Protein AF-0000000080867402 (afdb_homodimer)

Radius of gyration: 20.61 Å; Cα contacts (8 Å, |Δi|>4): 298; chains: 2; bounding box: 77×55×41 Å

Nearest PDB structures (foldseek):
  1tu9-assembly1_A  TM=9.426E-01  e=3.835E-08  Pseudomonas aeruginosa PAO1
  3pel-assembly1_A-2  TM=7.104E-01  e=3.705E-02  Canis lupus familiaris
  3mkb-assembly1_C  TM=7.121E-01  e=6.127E-02  Isurus oxyrinchus
  1yff-assembly1_A  TM=6.740E-01  e=8.713E-02  Homo sapiens
  1s5x-assembly1_B  TM=7.411E-01  e=4.818E-01  Trematomus bernacchii

InterPro domains:
  IPR009050 Globin-like superfamily [SSF46458] (17-132)
  IPR012292 Globin/Protoglobin [G3DSA:1.10.490.10] (1-137)
  IPR044399 Myoglobin-like, M family globin domain [cd01040] (22-131)

Structure (mmCIF, N/CA/C/O backbone):
data_AF-0000000080867402-model_v1
#
loop_
_entity.id
_entity.type
_entity.pdbx_description
1 polymer Globin
#
loop_
_atom_site.group_PDB
_atom_site.id
_atom_site.type_symbol
_atom_site.label_atom_id
_atom_site.label_alt_id
_atom_site.label_comp_id
_atom_site.label_asym_id
_atom_site.label_entity_id
_atom_site.label_seq_id
_atom_site.pdbx_PDB_ins_code
_atom_site.Cartn_x
_atom_site.Cartn_y
_atom_site.Cartn_z
_atom_site.occupancy
_atom_site.B_iso_or_equiv
_atom_site.auth_seq_id
_atom_site.auth_comp_id
_atom_site.auth_asym_id
_atom_site.auth_atom_id
_atom_site.pdbx_PDB_model_num
ATOM 1 N N . MET A 1 1 ? -17.438 4.555 -6.633 1 72.62 1 MET A N 1
ATOM 2 C CA . MET A 1 1 ? -16.844 5.535 -5.73 1 72.62 1 MET A CA 1
ATOM 3 C C . MET A 1 1 ? -15.648 6.219 -6.387 1 72.62 1 MET A C 1
ATOM 5 O O . MET A 1 1 ? -14.805 5.555 -6.996 1 72.62 1 MET A O 1
ATOM 9 N N . ASP A 1 2 ? -15.625 7.582 -6.461 1 90.12 2 ASP A N 1
ATOM 10 C CA . ASP A 1 2 ? -14.539 8.359 -7.051 1 90.12 2 ASP A CA 1
ATOM 11 C C . ASP A 1 2 ? -13.492 8.727 -6.004 1 90.12 2 ASP A C 1
ATOM 13 O O . ASP A 1 2 ? -13.625 9.734 -5.309 1 90.12 2 ASP A O 1
ATOM 17 N N . ILE A 1 3 ? -12.445 7.938 -5.914 1 92.62 3 ILE A N 1
ATOM 18 C CA . ILE A 1 3 ? -11.43 8.031 -4.875 1 92.62 3 ILE A CA 1
ATOM 19 C C . ILE A 1 3 ? -10.695 9.367 -4.98 1 92.62 3 ILE A C 1
ATOM 21 O O . ILE A 1 3 ? -10.461 10.031 -3.971 1 92.62 3 ILE A O 1
ATOM 25 N N . GLU A 1 4 ? -10.367 9.766 -6.148 1 92.94 4 GLU A N 1
ATOM 26 C CA . GLU A 1 4 ? -9.633 11.016 -6.344 1 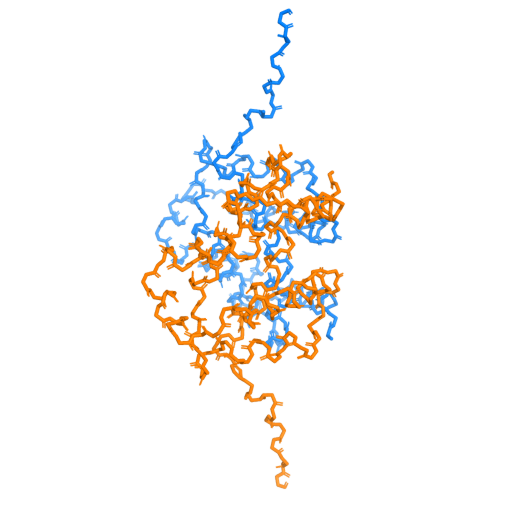92.94 4 GLU A CA 1
ATOM 27 C C . GLU A 1 4 ? -10.469 12.219 -5.906 1 92.94 4 GLU A C 1
ATOM 29 O O . GLU A 1 4 ? -9.953 13.133 -5.262 1 92.94 4 GLU A O 1
ATOM 34 N N . ARG A 1 5 ? -11.672 12.203 -6.238 1 95.31 5 ARG A N 1
ATOM 35 C CA . ARG A 1 5 ? -12.57 13.289 -5.852 1 95.31 5 ARG A CA 1
ATOM 36 C C . ARG A 1 5 ? -12.734 13.344 -4.336 1 95.31 5 ARG A C 1
ATOM 38 O O . ARG A 1 5 ? -12.68 14.422 -3.738 1 95.31 5 ARG A O 1
ATOM 45 N N . LEU A 1 6 ? -12.969 12.164 -3.713 1 97.12 6 LEU A N 1
ATOM 46 C CA . LEU A 1 6 ? -13.141 12.086 -2.268 1 97.12 6 LEU A CA 1
ATOM 47 C C . LEU A 1 6 ? -11.914 12.633 -1.545 1 97.12 6 LEU A C 1
ATOM 49 O O . LEU A 1 6 ? -12.039 13.414 -0.596 1 97.12 6 LEU A O 1
ATOM 53 N N . PHE A 1 7 ? -10.773 12.273 -2.004 1 97.5 7 PHE A N 1
ATOM 54 C CA . PHE A 1 7 ? -9.531 12.742 -1.396 1 97.5 7 PHE A CA 1
ATOM 55 C C . PHE A 1 7 ? -9.398 14.25 -1.541 1 97.5 7 PHE A C 1
ATOM 57 O O . PHE A 1 7 ? -9.148 14.953 -0.56 1 97.5 7 PHE A O 1
ATOM 64 N N . ASP A 1 8 ? -9.578 14.719 -2.795 1 96.81 8 ASP A N 1
ATOM 65 C CA . ASP A 1 8 ? -9.391 16.141 -3.088 1 96.81 8 ASP A CA 1
ATOM 66 C C . ASP A 1 8 ? -10.32 17 -2.234 1 96.81 8 ASP A C 1
ATOM 68 O O . ASP A 1 8 ? -9.898 18 -1.671 1 96.81 8 ASP A O 1
ATOM 72 N N . GLU A 1 9 ? -11.516 16.594 -2.131 1 98.12 9 GLU A N 1
ATOM 73 C CA . GLU A 1 9 ? -12.492 17.344 -1.346 1 98.12 9 GLU A CA 1
ATOM 74 C C . GLU A 1 9 ? -12.133 17.328 0.138 1 98.12 9 GLU A C 1
ATOM 76 O O . GLU A 1 9 ? -12.219 18.359 0.812 1 98.12 9 GLU A O 1
ATOM 81 N N . SER A 1 10 ? -11.75 16.203 0.615 1 98.56 10 SER A N 1
ATOM 82 C CA . SER A 1 10 ? -11.336 16.094 2.01 1 98.56 10 SER A CA 1
ATOM 83 C C . SER A 1 10 ? -10.094 16.938 2.287 1 98.56 10 SER A C 1
ATOM 85 O O . SER A 1 10 ? -10.008 17.609 3.316 1 98.56 10 SER A O 1
ATOM 87 N N . TYR A 1 11 ? -9.172 16.828 1.387 1 98.12 11 TYR A N 1
ATOM 88 C CA . TYR A 1 11 ? -7.926 17.578 1.531 1 98.12 11 TYR A CA 1
ATOM 89 C C . TYR A 1 11 ? -8.188 19.062 1.648 1 98.12 11 TYR A C 1
ATOM 91 O O . TYR A 1 11 ? -7.594 19.75 2.494 1 98.12 11 TYR A O 1
ATOM 99 N N . VAL A 1 12 ? -9.047 19.578 0.843 1 97.62 12 VAL A N 1
ATOM 100 C CA . VAL A 1 12 ? -9.414 20.984 0.9 1 97.62 12 VAL A CA 1
ATOM 101 C C . VAL A 1 12 ? -10.055 21.297 2.25 1 97.62 12 VAL A C 1
ATOM 103 O O . VAL A 1 12 ? -9.719 22.312 2.885 1 97.62 12 VAL A O 1
ATOM 106 N N . ARG A 1 13 ? -10.914 20.438 2.721 1 98.44 13 ARG A N 1
ATOM 107 C CA . ARG A 1 13 ? -11.609 20.656 3.984 1 98.44 13 ARG A CA 1
ATOM 108 C C . ARG A 1 13 ? -10.625 20.703 5.148 1 98.44 13 ARG A C 1
ATOM 110 O O . ARG A 1 13 ? -10.719 21.594 6.012 1 98.44 13 ARG A O 1
ATOM 117 N N . VAL A 1 14 ? -9.664 19.766 5.145 1 98.44 14 VAL A N 1
ATOM 118 C CA . VAL A 1 14 ? -8.797 19.688 6.312 1 98.44 14 VAL A CA 1
ATOM 119 C C . VAL A 1 14 ? -7.809 20.859 6.305 1 98.44 14 VAL A C 1
ATOM 121 O O . VAL A 1 14 ? -7.406 21.344 7.367 1 98.44 14 VAL A O 1
ATOM 124 N N . LEU A 1 15 ? -7.434 21.344 5.113 1 97.06 15 LEU A N 1
ATOM 125 C CA . LEU A 1 15 ? -6.496 22.453 5.035 1 97.06 15 LEU A CA 1
ATOM 126 C C . LEU A 1 15 ? -7.156 23.766 5.477 1 97.06 15 LEU A C 1
ATOM 128 O O . LEU A 1 15 ? -6.484 24.672 5.973 1 97.06 15 LEU A O 1
ATOM 132 N N . ASP A 1 16 ? -8.43 23.828 5.367 1 96.94 16 ASP A N 1
ATOM 133 C CA . ASP A 1 16 ? -9.164 25.062 5.664 1 96.94 16 ASP A CA 1
ATOM 134 C C . ASP A 1 16 ? -9.656 25.062 7.109 1 96.94 16 ASP A C 1
ATOM 136 O O . ASP A 1 16 ? -10.352 26 7.527 1 96.94 16 ASP A O 1
ATOM 140 N N . ARG A 1 17 ? -9.312 24.047 7.836 1 96.75 17 ARG A N 1
ATOM 141 C CA . ARG A 1 17 ? -9.836 23.891 9.188 1 96.75 17 ARG A CA 1
ATOM 142 C C . ARG A 1 17 ? -8.727 24.031 10.227 1 96.75 17 ARG A C 1
ATOM 144 O O . ARG A 1 17 ? -7.582 23.641 9.977 1 96.75 17 ARG A O 1
ATOM 151 N N . GLU A 1 18 ? -9.031 24.641 11.328 1 97.25 18 GLU A N 1
ATOM 152 C CA . GLU A 1 18 ? -8.211 24.594 12.531 1 97.25 18 GLU A CA 1
ATOM 153 C C . GLU A 1 18 ? -8.938 23.875 13.664 1 97.25 18 GLU A C 1
ATOM 155 O O . GLU A 1 18 ? -10.148 24.062 13.859 1 97.25 18 GLU A O 1
ATOM 160 N N . VAL A 1 19 ? -8.258 23.031 14.25 1 97.5 19 VAL A N 1
ATOM 161 C CA . VAL A 1 19 ? -8.805 22.312 15.406 1 97.5 19 VAL A CA 1
ATOM 162 C C . VAL A 1 19 ? -7.973 22.625 16.641 1 97.5 19 VAL A C 1
ATOM 164 O O . VAL A 1 19 ? -6.754 22.422 16.641 1 97.5 19 VAL A O 1
ATOM 167 N N . GLU A 1 20 ? -8.648 23.234 17.672 1 96.12 20 GLU A N 1
ATOM 168 C CA . GLU A 1 20 ? -7.988 23.594 18.922 1 96.12 20 GLU A CA 1
ATOM 169 C C . GLU A 1 20 ? -6.781 24.5 18.672 1 96.12 20 GLU A C 1
ATOM 171 O O . GLU A 1 20 ? -5.711 24.281 19.25 1 96.12 20 GLU A O 1
ATOM 176 N N . GLY A 1 21 ? -6.824 25.328 17.656 1 96.69 21 GLY A N 1
ATOM 177 C CA . GLY A 1 21 ? -5.812 26.328 17.359 1 96.69 21 GLY A CA 1
ATOM 178 C C . GLY A 1 21 ? -4.664 25.797 16.531 1 96.69 21 GLY A C 1
ATOM 179 O O . GLY A 1 21 ? -3.641 26.469 16.359 1 96.69 21 GLY A O 1
ATOM 180 N N . ARG A 1 22 ? -4.867 24.562 16.062 1 97 22 ARG A N 1
ATOM 181 C CA . ARG A 1 22 ? -3.814 23.953 15.266 1 97 22 ARG A CA 1
ATOM 182 C C . ARG A 1 22 ? -4.262 23.766 13.82 1 97 22 ARG A C 1
ATOM 184 O O . ARG A 1 22 ? -5.383 23.328 13.562 1 97 22 ARG A O 1
ATOM 191 N N . ALA A 1 23 ? -3.355 24.141 12.914 1 97.56 23 ALA A N 1
ATOM 192 C CA . ALA A 1 23 ? -3.57 23.812 11.516 1 97.56 23 ALA A CA 1
ATOM 193 C C . ALA A 1 23 ? -3.305 22.328 11.266 1 97.56 23 ALA A C 1
ATOM 195 O O . ALA A 1 23 ? -2.713 21.641 12.102 1 97.56 23 ALA A O 1
ATOM 196 N N . PHE A 1 24 ? -3.736 21.828 10.148 1 98.19 24 PHE A N 1
ATOM 197 C CA . PHE A 1 24 ? -3.771 20.406 9.836 1 98.19 24 PHE A CA 1
ATOM 198 C C . PHE A 1 24 ? -2.389 19.781 9.984 1 98.19 24 PHE A C 1
ATOM 200 O O . PHE A 1 24 ? -2.215 18.812 10.719 1 98.19 24 PHE A O 1
ATOM 207 N N . PHE A 1 25 ? -1.327 20.344 9.352 1 97.69 25 PHE A N 1
ATOM 208 C CA . PHE A 1 25 ? -0.011 19.719 9.336 1 97.69 25 PHE A CA 1
ATOM 209 C C . PHE A 1 25 ? 0.66 19.844 10.703 1 97.69 25 PHE A C 1
ATOM 211 O O . PHE A 1 25 ? 1.405 18.953 11.117 1 97.69 25 PHE A O 1
ATOM 218 N N . ALA A 1 26 ? 0.384 20.953 11.398 1 97.19 26 ALA A N 1
ATOM 219 C CA . ALA A 1 26 ? 0.877 21.062 12.766 1 97.19 26 ALA A CA 1
ATOM 220 C C . ALA A 1 26 ? 0.273 19.984 13.656 1 97.19 26 ALA A C 1
ATOM 222 O O . ALA A 1 26 ? 0.984 19.328 14.43 1 97.19 26 ALA A O 1
ATOM 223 N N . ALA A 1 27 ? -1.021 19.797 13.492 1 98.19 27 ALA A N 1
ATOM 224 C CA . ALA A 1 27 ? -1.714 18.781 14.266 1 98.19 27 ALA A CA 1
ATOM 225 C C . ALA A 1 27 ? -1.221 17.375 13.898 1 98.19 27 ALA A C 1
ATOM 227 O O . ALA A 1 27 ? -1.08 16.516 14.773 1 98.19 27 ALA A O 1
ATOM 228 N N . PHE A 1 28 ? -0.984 17.188 12.656 1 98.56 28 PHE A N 1
ATOM 229 C CA . PHE A 1 28 ? -0.416 15.93 12.219 1 98.56 28 PHE A CA 1
ATOM 230 C C . PHE A 1 28 ? 0.903 15.648 12.922 1 98.56 28 PHE A C 1
ATOM 232 O O . PHE A 1 28 ? 1.11 14.555 13.453 1 98.56 28 PHE A O 1
ATOM 239 N N . TYR A 1 29 ? 1.764 16.578 12.93 1 97.44 29 TYR A N 1
ATOM 240 C CA . TYR A 1 29 ? 3.078 16.359 13.523 1 97.44 29 TYR A CA 1
ATOM 241 C C . TYR A 1 29 ? 2.967 16.156 15.031 1 97.44 29 TYR A C 1
ATOM 243 O O . TYR A 1 29 ? 3.725 15.383 15.617 1 97.44 29 TYR A O 1
ATOM 251 N N . ASP A 1 30 ? 2.061 16.906 15.688 1 96.88 30 ASP A N 1
ATOM 252 C CA . ASP A 1 30 ? 1.83 16.656 17.109 1 96.88 30 ASP A CA 1
ATOM 253 C C . ASP A 1 30 ? 1.508 15.18 17.359 1 96.88 30 ASP A C 1
ATOM 255 O O . ASP A 1 30 ? 2.09 14.555 18.234 1 96.88 30 ASP A O 1
ATOM 259 N N . ARG A 1 31 ? 0.612 14.625 16.547 1 97.62 31 ARG A N 1
ATOM 260 C CA . ARG A 1 31 ? 0.189 13.234 16.688 1 97.62 31 ARG A CA 1
ATOM 261 C C . ARG A 1 31 ? 1.315 12.281 16.328 1 97.62 31 ARG A C 1
ATOM 263 O O . ARG A 1 31 ? 1.544 11.281 17.016 1 97.62 31 ARG A O 1
ATOM 270 N N . PHE A 1 32 ? 2.053 12.633 15.258 1 98 32 PHE A N 1
ATOM 271 C CA . PHE A 1 32 ? 3.115 11.758 14.773 1 98 32 PHE A CA 1
ATOM 272 C C . PHE A 1 32 ? 4.25 11.672 15.781 1 98 32 PHE A C 1
ATOM 274 O O . PHE A 1 32 ? 4.742 10.578 16.078 1 98 32 PHE A O 1
ATOM 281 N N . LEU A 1 33 ? 4.641 12.742 16.406 1 97.06 33 LEU A N 1
ATOM 282 C CA . LEU A 1 33 ? 5.711 12.781 17.391 1 97.06 33 LEU A CA 1
ATOM 283 C C . LEU A 1 33 ? 5.301 12.047 18.672 1 97.06 33 LEU A C 1
ATOM 285 O O . LEU A 1 33 ? 6.137 11.438 19.344 1 97.06 33 LEU A O 1
ATOM 289 N N . ALA A 1 34 ? 4.059 12.055 18.938 1 97 34 ALA A N 1
ATOM 290 C CA . ALA A 1 34 ? 3.541 11.422 20.156 1 97 34 ALA A CA 1
ATOM 291 C C . ALA A 1 34 ? 3.361 9.922 19.953 1 97 34 ALA A C 1
ATOM 293 O O . ALA A 1 34 ? 3.211 9.18 20.922 1 97 34 ALA A O 1
ATOM 294 N N . ALA A 1 35 ? 3.365 9.477 18.734 1 95.88 35 ALA A N 1
ATOM 295 C CA . ALA A 1 35 ? 3.012 8.102 18.422 1 95.88 35 ALA A CA 1
ATOM 296 C C . ALA A 1 35 ? 4.125 7.141 18.828 1 95.88 35 ALA A C 1
ATOM 298 O O . ALA A 1 35 ? 3.885 5.945 19.016 1 95.88 35 ALA A O 1
ATOM 299 N N . SER A 1 36 ? 5.367 7.598 18.875 1 95.88 36 SER A N 1
ATOM 300 C CA . SER A 1 36 ? 6.484 6.723 19.219 1 95.88 36 SER A CA 1
ATOM 301 C C . SER A 1 36 ? 7.688 7.531 19.703 1 95.88 36 SER A C 1
ATOM 303 O O . SER A 1 36 ? 8.047 8.539 19.094 1 95.88 36 SER A O 1
ATOM 305 N N . PRO A 1 37 ? 8.414 7.016 20.703 1 96.44 37 PRO A N 1
ATOM 306 C CA . PRO A 1 37 ? 9.648 7.684 21.109 1 96.44 37 PRO A CA 1
ATOM 307 C C . PRO A 1 37 ? 10.68 7.762 19.984 1 96.44 37 PRO A C 1
ATOM 309 O O . PRO A 1 37 ? 11.445 8.727 19.906 1 96.44 37 PRO A O 1
ATOM 312 N N . GLN A 1 38 ? 10.672 6.754 19.172 1 96.19 38 GLN A N 1
ATOM 313 C CA . GLN A 1 38 ? 11.594 6.734 18.031 1 96.19 38 GLN A CA 1
ATOM 314 C C . GLN A 1 38 ? 11.336 7.898 17.094 1 96.19 38 GLN A C 1
ATOM 316 O O . GLN A 1 38 ? 12.273 8.539 16.609 1 96.19 38 GLN A O 1
ATOM 321 N N . VAL A 1 39 ? 10.133 8.18 16.828 1 96.25 39 VAL A N 1
ATOM 322 C CA . VAL A 1 39 ? 9.766 9.289 15.961 1 96.25 39 VAL A CA 1
ATOM 323 C C . VAL A 1 39 ? 10.188 10.609 16.609 1 96.25 39 VAL A C 1
ATOM 325 O O . VAL A 1 39 ? 10.812 11.445 15.953 1 96.25 39 VAL A O 1
ATOM 328 N N . ALA A 1 40 ? 9.836 10.75 17.906 1 95.88 40 ALA A N 1
ATOM 329 C CA . ALA A 1 40 ? 10.195 11.969 18.625 1 95.88 40 ALA A CA 1
ATOM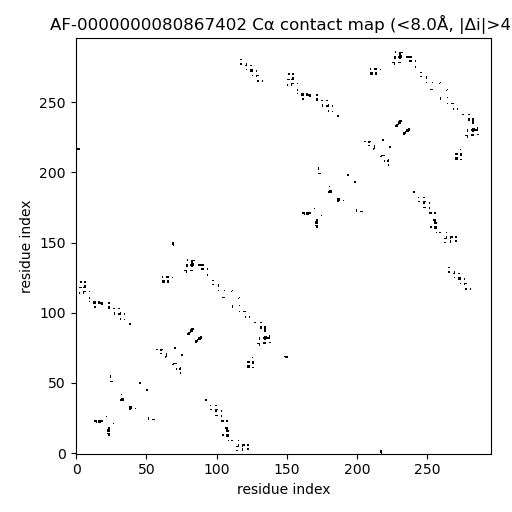 330 C C . ALA A 1 40 ? 11.695 12.234 18.562 1 95.88 40 ALA A C 1
ATOM 332 O O . ALA A 1 40 ? 12.125 13.375 18.375 1 95.88 40 ALA A O 1
ATOM 333 N N . GLU A 1 41 ? 12.438 11.172 18.672 1 96.06 41 GLU A N 1
ATOM 334 C CA . GLU A 1 41 ? 13.898 11.297 18.625 1 96.06 41 GLU A CA 1
ATOM 335 C C . GLU A 1 41 ? 14.375 11.805 17.281 1 96.06 41 GLU A C 1
ATOM 337 O O . GLU A 1 41 ? 15.281 12.633 17.203 1 96.06 41 GLU A O 1
ATOM 342 N N . LYS A 1 42 ? 13.758 11.359 16.172 1 94.62 42 LYS A N 1
ATOM 343 C CA . LYS A 1 42 ? 14.148 11.742 14.82 1 94.62 42 LYS A CA 1
ATOM 344 C C . LYS A 1 42 ? 13.875 13.227 14.57 1 94.62 42 LYS A C 1
ATOM 346 O O . LYS A 1 42 ? 14.539 13.844 13.734 1 94.62 42 LYS A O 1
ATOM 351 N N . PHE A 1 43 ? 13.016 13.805 15.383 1 95.69 43 PHE A N 1
ATOM 352 C CA . PHE A 1 43 ? 12.625 15.188 15.117 1 95.69 43 PHE A CA 1
ATOM 353 C C . PHE A 1 43 ? 13.102 16.109 16.234 1 95.69 43 PHE A C 1
ATOM 355 O O . PHE A 1 43 ? 12.703 17.266 16.297 1 95.69 43 PHE A O 1
ATOM 362 N N . ARG A 1 44 ? 13.891 15.664 17.156 1 93.94 44 ARG A N 1
ATOM 363 C CA . ARG A 1 44 ? 14.305 16.375 18.359 1 93.94 44 ARG A CA 1
ATOM 364 C C . ARG A 1 44 ? 14.93 17.719 18.016 1 93.94 44 ARG A C 1
ATOM 366 O O . ARG A 1 44 ? 14.742 18.703 18.75 1 93.94 44 ARG A O 1
ATOM 373 N N . HIS A 1 45 ? 15.633 17.828 16.938 1 93.69 45 HIS A N 1
ATOM 374 C CA . HIS A 1 45 ? 16.344 19.062 16.594 1 93.69 45 HIS A CA 1
ATOM 375 C C . HIS A 1 45 ? 15.82 19.641 15.289 1 93.69 45 HIS A C 1
ATOM 377 O O . HIS A 1 45 ? 16.547 20.359 14.594 1 93.69 45 HIS A O 1
ATOM 383 N N . THR A 1 46 ? 14.633 19.328 14.961 1 94.88 46 THR A N 1
ATOM 384 C CA . THR A 1 46 ? 14.062 19.719 13.68 1 94.88 46 THR A CA 1
ATOM 385 C C . THR A 1 46 ? 13.352 21.062 13.789 1 94.88 46 THR A C 1
ATOM 387 O O . THR A 1 46 ? 12.656 21.328 14.766 1 94.88 46 THR A O 1
ATOM 390 N N . ASP A 1 47 ? 13.617 21.922 12.852 1 96.38 47 ASP A N 1
ATOM 391 C CA . ASP A 1 47 ? 12.789 23.109 12.648 1 96.38 47 ASP A CA 1
ATOM 392 C C . ASP A 1 47 ? 11.406 22.719 12.125 1 96.38 47 ASP A C 1
ATOM 394 O O . ASP A 1 47 ? 11.234 22.469 10.93 1 96.38 47 ASP A O 1
ATOM 398 N N . MET A 1 48 ? 10.438 22.797 12.992 1 94.56 48 MET A N 1
ATOM 399 C CA . MET A 1 48 ? 9.133 22.219 12.68 1 94.56 48 MET A CA 1
ATOM 400 C C . MET A 1 48 ? 8.406 23.062 11.633 1 94.56 48 MET A C 1
ATOM 402 O O . MET A 1 48 ? 7.664 22.531 10.812 1 94.56 48 MET A O 1
ATOM 406 N N . ALA A 1 49 ? 8.531 24.359 11.648 1 93.94 49 ALA A N 1
ATOM 407 C CA . ALA A 1 49 ? 7.926 25.203 10.625 1 93.94 49 ALA A CA 1
ATOM 408 C C . ALA A 1 49 ? 8.422 24.828 9.234 1 93.94 49 ALA A C 1
ATOM 410 O O . ALA A 1 49 ? 7.633 24.672 8.305 1 93.94 49 ALA A O 1
ATOM 411 N N . ARG A 1 50 ? 9.734 24.656 9.141 1 95.25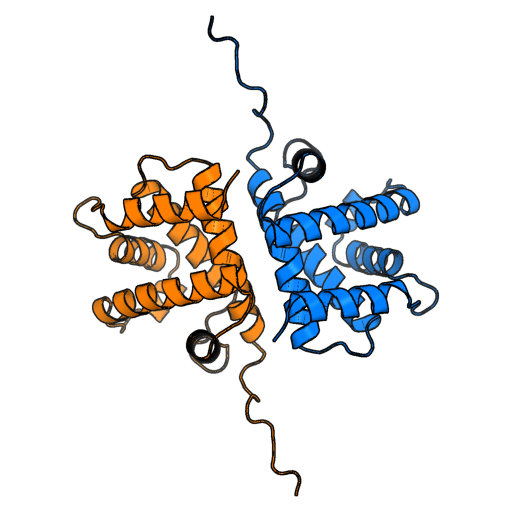 50 ARG A N 1
ATOM 412 C CA . ARG A 1 50 ? 10.336 24.234 7.879 1 95.25 50 ARG A CA 1
ATOM 413 C C . ARG A 1 50 ? 9.891 22.828 7.504 1 95.25 50 ARG A C 1
ATOM 415 O O . ARG A 1 50 ? 9.594 22.547 6.34 1 95.25 50 ARG A O 1
ATOM 422 N N . GLN A 1 51 ? 9.852 21.969 8.438 1 93.94 51 GLN A N 1
ATOM 423 C CA . GLN A 1 51 ? 9.445 20.594 8.203 1 93.94 51 GLN A CA 1
ATOM 424 C C . GLN A 1 51 ? 8 20.516 7.707 1 93.94 51 GLN A C 1
ATOM 426 O O . GLN A 1 51 ? 7.684 19.703 6.836 1 93.94 51 GLN A O 1
ATOM 431 N N . GLN A 1 52 ? 7.145 21.328 8.25 1 94.69 52 GLN A N 1
ATOM 432 C CA . GLN A 1 52 ? 5.754 21.344 7.812 1 94.69 52 GLN A CA 1
ATOM 433 C C . GLN A 1 52 ? 5.645 21.797 6.359 1 94.69 52 GLN A C 1
ATOM 435 O O . GLN A 1 52 ? 4.863 21.234 5.586 1 94.69 52 GLN A O 1
ATOM 440 N N . ALA A 1 53 ? 6.371 22.812 6.004 1 94.38 53 ALA A N 1
ATOM 441 C CA . ALA A 1 53 ? 6.387 23.281 4.621 1 94.38 53 ALA A CA 1
ATOM 442 C C . ALA A 1 53 ? 6.879 22.188 3.674 1 94.38 53 ALA A C 1
ATOM 444 O O . ALA A 1 53 ? 6.34 22.016 2.578 1 94.38 53 ALA A O 1
ATOM 445 N N . MET A 1 54 ? 7.883 21.438 4.109 1 94.62 54 MET A N 1
ATOM 446 C CA . MET A 1 54 ? 8.43 20.344 3.309 1 94.62 54 MET A CA 1
ATOM 447 C C . MET A 1 54 ? 7.414 19.219 3.148 1 94.62 54 MET A C 1
ATOM 449 O O . MET A 1 54 ? 7.32 18.609 2.082 1 94.62 54 MET A O 1
ATOM 453 N N . LEU A 1 55 ? 6.695 18.969 4.211 1 95.94 55 LEU A N 1
ATOM 454 C CA . LEU A 1 55 ? 5.68 17.922 4.121 1 95.94 55 LEU A CA 1
ATOM 455 C C . LEU A 1 55 ? 4.574 18.312 3.148 1 95.94 55 LEU A C 1
ATOM 457 O O . LEU A 1 55 ? 4.105 17.5 2.361 1 95.94 55 LEU A O 1
ATOM 461 N N . LYS A 1 56 ? 4.168 19.562 3.201 1 94.5 56 LYS A N 1
ATOM 462 C CA . LYS A 1 56 ? 3.168 20.062 2.26 1 94.5 56 LYS A CA 1
ATOM 463 C C . LYS A 1 56 ? 3.639 19.891 0.818 1 94.5 56 LYS A C 1
ATOM 465 O O . LYS A 1 56 ? 2.873 19.453 -0.043 1 94.5 56 LYS A O 1
ATOM 470 N N . LYS A 1 57 ? 4.844 20.203 0.6 1 96.06 57 LYS A N 1
ATOM 471 C CA . LYS A 1 57 ? 5.43 20.016 -0.723 1 96.06 57 LYS A CA 1
ATOM 472 C C . LYS A 1 57 ? 5.465 18.547 -1.105 1 96.06 57 LYS A C 1
ATOM 474 O O . LYS A 1 57 ? 5.141 18.188 -2.238 1 96.06 57 LYS A O 1
ATOM 479 N N . ALA A 1 58 ? 5.871 17.672 -0.163 1 96.25 58 ALA A N 1
ATOM 480 C CA . ALA A 1 58 ? 5.934 16.234 -0.407 1 96.25 58 ALA A CA 1
ATOM 481 C C . ALA A 1 58 ? 4.562 15.68 -0.781 1 96.25 58 ALA A C 1
ATOM 483 O O . ALA A 1 58 ? 4.453 14.781 -1.612 1 96.25 58 ALA A O 1
ATOM 484 N N . PHE A 1 59 ? 3.482 16.234 -0.174 1 95.44 59 PHE A N 1
ATOM 485 C CA . PHE A 1 59 ? 2.127 15.781 -0.476 1 95.44 59 PHE A CA 1
ATOM 486 C C . PHE A 1 59 ? 1.802 16 -1.949 1 95.44 59 PHE A C 1
ATOM 488 O O . PHE A 1 59 ? 1.178 15.148 -2.584 1 95.44 59 PHE A O 1
ATOM 495 N N . TYR A 1 60 ? 2.211 17.109 -2.482 1 93.75 60 TYR A N 1
ATOM 496 C CA . TYR A 1 60 ? 2.014 17.359 -3.904 1 93.75 60 TYR A CA 1
ATOM 497 C C . TYR A 1 60 ? 2.672 16.281 -4.75 1 93.75 60 TYR A C 1
ATOM 499 O O . TYR A 1 60 ? 2.07 15.781 -5.703 1 93.75 60 TYR A O 1
ATOM 507 N N . HIS A 1 61 ? 3.828 15.898 -4.406 1 96.19 61 HIS A N 1
ATOM 508 C CA . HIS A 1 61 ? 4.578 14.906 -5.168 1 96.19 61 HIS A CA 1
ATOM 509 C C . HIS A 1 61 ? 4.008 13.508 -4.957 1 96.19 61 HIS A C 1
ATOM 511 O O . HIS A 1 61 ? 4.023 12.68 -5.871 1 96.19 61 HIS A O 1
ATOM 517 N N . LEU A 1 62 ? 3.531 13.266 -3.754 1 96.12 62 LEU A N 1
ATOM 518 C CA . LEU A 1 62 ? 2.869 12 -3.484 1 96.12 62 LEU A CA 1
ATOM 519 C C . LEU A 1 62 ? 1.598 11.859 -4.312 1 96.12 62 LEU A C 1
ATOM 521 O O . LEU A 1 62 ? 1.306 10.781 -4.836 1 96.12 62 LEU A O 1
ATOM 525 N N . LEU A 1 63 ? 0.867 12.961 -4.434 1 94.69 63 LEU A N 1
ATOM 526 C CA . LEU A 1 63 ? -0.34 12.969 -5.254 1 94.69 63 LEU A CA 1
ATOM 527 C C . LEU A 1 63 ? -0.002 12.734 -6.723 1 94.69 63 LEU A C 1
ATOM 529 O O . LEU A 1 63 ? -0.688 11.977 -7.41 1 94.69 63 LEU A O 1
ATOM 533 N N . ALA A 1 64 ? 1.032 13.375 -7.195 1 94.31 64 ALA A N 1
ATOM 534 C CA . ALA A 1 64 ? 1.48 13.18 -8.57 1 94.31 64 ALA A CA 1
ATOM 535 C C . ALA A 1 64 ? 1.914 11.734 -8.805 1 94.31 64 ALA A C 1
ATOM 537 O O . ALA A 1 64 ? 1.634 11.164 -9.867 1 94.31 64 ALA A O 1
ATOM 538 N N . PHE A 1 65 ? 2.586 11.164 -7.82 1 95 65 PHE A N 1
ATOM 539 C CA . PHE A 1 65 ? 3.025 9.781 -7.93 1 95 65 PHE A CA 1
ATOM 540 C C . PHE A 1 65 ? 1.832 8.836 -7.984 1 95 65 PHE A C 1
ATOM 542 O O . PHE A 1 65 ? 1.82 7.883 -8.773 1 95 65 PHE A O 1
ATOM 549 N N . TYR A 1 66 ? 0.879 9.117 -7.137 1 94.19 66 TYR A N 1
ATOM 550 C CA . TYR A 1 66 ? -0.34 8.32 -7.145 1 94.19 66 TYR A CA 1
ATOM 551 C C . TYR A 1 66 ? -0.993 8.328 -8.523 1 94.19 66 TYR A C 1
ATOM 553 O O . TYR A 1 66 ? -1.426 7.289 -9.016 1 94.19 66 TYR A O 1
ATOM 561 N N . ALA A 1 67 ? -1.007 9.477 -9.234 1 90.38 67 ALA A N 1
ATOM 562 C CA . ALA A 1 67 ? -1.701 9.664 -10.508 1 90.38 67 ALA A CA 1
ATOM 563 C C . ALA A 1 67 ? -0.922 9.031 -11.656 1 90.38 67 ALA A C 1
ATOM 565 O O . ALA A 1 67 ? -1.514 8.531 -12.617 1 90.38 67 ALA A O 1
ATOM 566 N N . SER A 1 68 ? 0.403 8.992 -11.547 1 89.62 68 SER A N 1
ATOM 567 C CA . SER A 1 68 ? 1.173 8.664 -12.742 1 89.62 68 SER A CA 1
ATOM 568 C C . SER A 1 68 ? 2.025 7.414 -12.516 1 89.62 68 SER A C 1
ATOM 570 O O . SER A 1 68 ? 2.549 6.84 -13.477 1 89.62 68 SER A O 1
ATOM 572 N N . SER A 1 69 ? 2.238 7.039 -11.242 1 88.06 69 SER A N 1
ATOM 573 C CA . SER A 1 69 ? 3.17 5.992 -10.836 1 88.06 69 SER A CA 1
ATOM 574 C C . SER A 1 69 ? 4.59 6.305 -11.305 1 88.06 69 SER A C 1
ATOM 576 O O . SER A 1 69 ? 5.398 5.395 -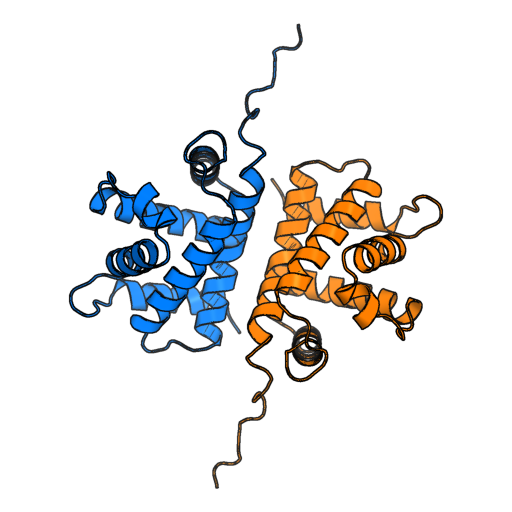11.5 1 88.06 69 SER A O 1
ATOM 578 N N . HIS A 1 70 ? 4.855 7.531 -11.562 1 89 70 HIS A N 1
ATOM 579 C CA . HIS A 1 70 ? 6.18 8.008 -11.938 1 89 70 HIS A CA 1
ATOM 580 C C . HIS A 1 70 ? 6.777 8.898 -10.852 1 89 70 HIS A C 1
ATOM 582 O O . HIS A 1 70 ? 6.199 9.93 -10.508 1 89 70 HIS A O 1
ATOM 588 N N . ALA A 1 71 ? 7.855 8.375 -10.312 1 89.31 71 ALA A N 1
ATOM 589 C CA . ALA A 1 71 ? 8.539 9.18 -9.305 1 89.31 71 ALA A CA 1
ATOM 590 C C . ALA A 1 71 ? 9.359 10.297 -9.953 1 89.31 71 ALA A C 1
ATOM 592 O O . ALA A 1 71 ? 10.25 10.031 -10.766 1 89.31 71 ALA A O 1
ATOM 593 N N . ASP A 1 72 ? 9.023 11.469 -9.625 1 93.12 72 ASP A N 1
ATOM 594 C CA . ASP A 1 72 ? 9.82 12.594 -10.109 1 93.12 72 ASP A CA 1
ATOM 595 C C . ASP A 1 72 ? 11.102 12.75 -9.289 1 93.12 72 ASP A C 1
ATOM 597 O O . ASP A 1 72 ? 11.336 12 -8.344 1 93.12 72 ASP A O 1
ATOM 601 N N . TYR A 1 73 ? 11.898 13.672 -9.727 1 94.44 73 TYR A N 1
ATOM 602 C CA . TYR A 1 73 ? 13.211 13.875 -9.109 1 94.44 73 TYR A CA 1
ATOM 603 C C . TYR A 1 73 ? 13.07 14.211 -7.633 1 94.44 73 TYR A C 1
ATOM 605 O O . TYR A 1 73 ? 13.844 13.711 -6.805 1 94.44 73 TYR A O 1
ATOM 613 N N . TYR A 1 74 ? 12.141 14.992 -7.289 1 96.12 74 TYR A N 1
ATOM 614 C CA . TYR A 1 74 ? 11.953 15.398 -5.898 1 96.12 74 TYR A CA 1
ATOM 615 C C . TYR A 1 74 ? 11.656 14.195 -5.012 1 96.12 74 TYR A C 1
ATOM 617 O O . TYR A 1 74 ? 12.281 14.008 -3.969 1 96.12 74 TYR A O 1
ATOM 625 N N . LEU A 1 75 ? 10.734 13.359 -5.379 1 95.81 75 LEU A N 1
ATOM 626 C CA . LEU A 1 75 ? 10.367 12.188 -4.59 1 95.81 75 LEU A CA 1
ATOM 627 C C . LEU A 1 75 ? 11.531 11.211 -4.484 1 95.81 75 LEU A C 1
ATOM 629 O O . LEU A 1 75 ? 11.727 10.578 -3.443 1 95.81 75 LEU A O 1
ATOM 633 N N . GLN A 1 76 ? 12.281 11.125 -5.535 1 95.44 76 GLN A N 1
ATOM 634 C CA . GLN A 1 76 ? 13.477 10.289 -5.496 1 95.44 76 GLN A CA 1
ATOM 635 C C . GLN A 1 76 ? 14.469 10.797 -4.445 1 95.44 76 GLN A C 1
ATOM 637 O O . GLN A 1 76 ? 15.016 10.008 -3.674 1 95.44 76 GLN A O 1
ATOM 642 N N . GLN A 1 77 ? 14.641 12.086 -4.398 1 96.19 77 GLN A N 1
ATOM 643 C CA . GLN A 1 77 ? 15.555 12.68 -3.428 1 96.19 77 GLN A CA 1
ATOM 644 C C . GLN A 1 77 ? 15.047 12.469 -2.002 1 96.19 77 GLN A C 1
ATOM 646 O O . GLN A 1 77 ? 15.844 12.242 -1.084 1 96.19 77 GLN A O 1
ATOM 651 N N . VAL A 1 78 ? 13.75 12.539 -1.854 1 97.06 78 VAL A N 1
ATOM 652 C CA . VAL A 1 78 ? 13.172 12.297 -0.537 1 97.06 78 VAL A CA 1
ATOM 653 C C . VAL A 1 78 ? 13.406 10.844 -0.127 1 97.06 78 VAL A C 1
ATOM 655 O O . VAL A 1 78 ? 13.773 10.57 1.017 1 97.06 78 VAL A O 1
ATOM 658 N N . ALA A 1 79 ? 13.258 9.93 -1.023 1 96.62 79 ALA A N 1
ATOM 659 C CA . ALA A 1 79 ? 13.508 8.523 -0.739 1 96.62 79 ALA A CA 1
ATOM 660 C C . ALA A 1 79 ? 14.961 8.289 -0.333 1 96.62 79 ALA A C 1
ATOM 662 O O . ALA A 1 79 ? 15.234 7.57 0.631 1 96.62 79 ALA A O 1
ATOM 663 N N . ILE A 1 80 ? 15.844 8.891 -1.021 1 95.38 80 ILE A N 1
ATOM 664 C CA . ILE A 1 80 ? 17.266 8.75 -0.734 1 95.38 80 ILE A CA 1
ATOM 665 C C . ILE A 1 80 ? 17.578 9.305 0.652 1 95.38 80 ILE A C 1
ATOM 667 O O . ILE A 1 80 ? 18.25 8.656 1.458 1 95.38 80 ILE A O 1
ATOM 671 N N . SER A 1 81 ? 17.047 10.469 0.97 1 96.06 81 SER A N 1
ATOM 672 C CA . SER A 1 81 ? 17.328 11.109 2.252 1 96.06 81 SER A CA 1
ATOM 673 C C . SER A 1 81 ? 16.766 10.297 3.41 1 96.06 81 SER A C 1
ATOM 675 O O . SER A 1 81 ? 17.219 10.414 4.547 1 96.06 81 SER A O 1
ATOM 677 N N . HIS A 1 82 ? 15.789 9.445 3.141 1 97.12 82 HIS A N 1
ATOM 678 C CA . HIS A 1 82 ? 15.102 8.719 4.199 1 97.12 82 HIS A CA 1
ATOM 679 C C . HIS A 1 82 ? 15.57 7.266 4.262 1 97.12 82 HIS A C 1
ATOM 681 O O . HIS A 1 82 ? 15.094 6.492 5.094 1 97.12 82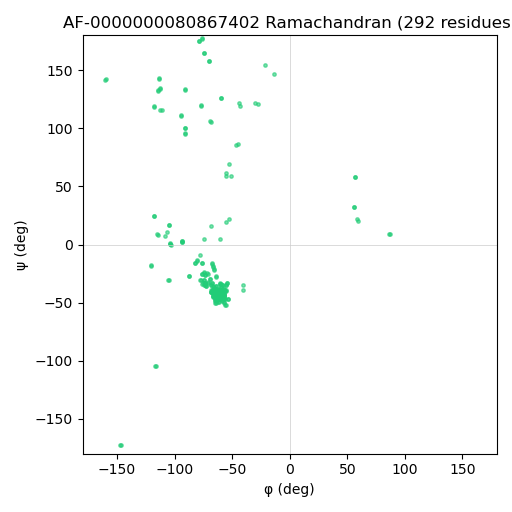 HIS A O 1
ATOM 687 N N . ASP A 1 83 ? 16.484 6.875 3.402 1 96.56 83 ASP A N 1
ATOM 688 C CA . ASP A 1 83 ? 16.891 5.477 3.328 1 96.56 83 ASP A CA 1
ATOM 689 C C . ASP A 1 83 ? 17.812 5.109 4.48 1 96.56 83 ASP A C 1
ATOM 691 O O . ASP A 1 83 ? 18.094 5.941 5.352 1 96.56 83 ASP A O 1
ATOM 695 N N . ARG A 1 84 ? 18.219 3.861 4.559 1 95.88 84 ARG A N 1
ATOM 696 C CA . ARG A 1 84 ? 19 3.312 5.66 1 95.88 84 ARG A CA 1
ATOM 697 C C . ARG A 1 84 ? 20.312 4.051 5.816 1 95.88 84 ARG A C 1
ATOM 699 O O . ARG A 1 84 ? 20.797 4.25 6.934 1 95.88 84 ARG A O 1
ATOM 706 N N . ALA A 1 85 ? 20.922 4.5 4.75 1 95.31 85 ALA A N 1
ATOM 707 C CA . ALA A 1 85 ? 22.25 5.105 4.766 1 95.31 85 ALA A CA 1
ATOM 708 C C . ALA A 1 85 ? 22.188 6.566 5.195 1 95.31 85 ALA A C 1
ATOM 710 O O . ALA A 1 85 ? 23.203 7.168 5.531 1 95.31 85 ALA A O 1
ATOM 711 N N . HIS A 1 86 ? 21.031 7.254 5.254 1 96.19 86 HIS A N 1
ATOM 712 C CA . HIS A 1 86 ? 20.859 8.656 5.605 1 96.19 86 HIS A CA 1
ATOM 713 C C . HIS A 1 86 ? 20.031 8.805 6.875 1 96.19 86 HIS A C 1
ATOM 715 O O . HIS A 1 86 ? 20.453 8.375 7.953 1 96.19 86 HIS A O 1
ATOM 721 N N . ARG A 1 87 ? 18.875 9.164 6.805 1 95.62 87 ARG A N 1
ATOM 722 C CA . ARG A 1 87 ? 18.094 9.398 8.016 1 95.62 87 ARG A CA 1
ATOM 723 C C . ARG A 1 87 ? 17.656 8.078 8.648 1 95.62 87 ARG A C 1
ATOM 725 O O . ARG A 1 87 ? 17.219 8.055 9.797 1 95.62 87 ARG A O 1
ATOM 732 N N . ASP A 1 88 ? 17.719 6.992 7.941 1 96.5 88 ASP A N 1
ATOM 733 C CA . ASP A 1 88 ? 17.422 5.656 8.445 1 96.5 88 ASP A CA 1
ATOM 734 C C . ASP A 1 88 ? 16.016 5.594 9.023 1 96.5 88 ASP A C 1
ATOM 736 O O . ASP A 1 88 ? 15.82 5.223 10.18 1 96.5 88 ASP A O 1
ATOM 740 N N . ILE A 1 89 ? 15.07 5.922 8.18 1 97.12 89 ILE A N 1
ATOM 741 C CA . ILE A 1 89 ? 13.656 5.801 8.523 1 97.12 89 ILE A CA 1
ATOM 742 C C . ILE A 1 89 ? 13.141 4.426 8.117 1 97.12 89 ILE A C 1
ATOM 744 O O . ILE A 1 89 ? 12.805 4.203 6.953 1 97.12 89 ILE A O 1
ATOM 748 N N . PRO A 1 90 ? 13.039 3.535 9.07 1 96.38 90 PRO A N 1
ATOM 749 C CA . PRO A 1 90 ? 12.648 2.17 8.719 1 96.38 90 PRO A CA 1
ATOM 750 C C . PRO A 1 90 ? 11.18 2.07 8.281 1 96.38 90 PRO A C 1
ATOM 752 O O . PRO A 1 90 ? 10.367 2.91 8.664 1 96.38 90 PRO A O 1
ATOM 755 N N . PRO A 1 91 ? 10.805 1.03 7.535 1 95.44 91 PRO A N 1
ATOM 756 C CA . PRO A 1 91 ? 9.469 0.848 6.965 1 95.44 91 PRO A CA 1
ATOM 757 C C . PRO A 1 91 ? 8.359 0.929 8.016 1 95.44 91 PRO A C 1
ATOM 759 O O . PRO A 1 91 ? 7.289 1.484 7.75 1 95.44 91 PRO A O 1
ATOM 762 N N . ALA A 1 92 ? 8.594 0.495 9.211 1 94.44 92 ALA A N 1
ATOM 763 C CA . ALA A 1 92 ? 7.578 0.477 10.258 1 94.44 92 ALA A CA 1
ATOM 764 C C . ALA A 1 92 ? 7.129 1.892 10.617 1 94.44 92 ALA A C 1
ATOM 766 O O . ALA A 1 92 ? 5.98 2.104 11.008 1 94.44 92 ALA A O 1
ATOM 767 N N . LEU A 1 93 ? 7.953 2.861 10.445 1 96.56 93 LEU A N 1
ATOM 768 C CA . LEU A 1 93 ? 7.613 4.234 10.805 1 96.56 93 LEU A CA 1
ATOM 769 C C . LEU A 1 93 ? 6.641 4.832 9.789 1 96.56 93 LEU A C 1
ATOM 771 O O . LEU A 1 93 ? 5.898 5.762 10.109 1 96.56 93 LEU A O 1
ATOM 775 N N . TYR A 1 94 ? 6.641 4.301 8.578 1 97.44 94 TYR A N 1
ATOM 776 C CA . TYR A 1 94 ? 5.676 4.762 7.59 1 97.44 94 TYR A CA 1
ATOM 777 C C . TYR A 1 94 ? 4.266 4.297 7.941 1 97.44 94 TYR A C 1
ATOM 779 O O . TYR A 1 94 ? 3.287 4.992 7.66 1 97.44 94 TYR A O 1
ATOM 787 N N . ASP A 1 95 ? 4.164 3.115 8.562 1 95.75 95 ASP A N 1
ATOM 788 C CA . ASP A 1 95 ? 2.867 2.686 9.078 1 95.75 95 ASP A CA 1
ATOM 789 C C . ASP A 1 95 ? 2.34 3.658 10.125 1 95.75 95 ASP A C 1
ATOM 791 O O . ASP A 1 95 ? 1.169 4.043 10.094 1 95.75 95 ASP A O 1
ATOM 795 N N . LEU A 1 96 ? 3.238 4.027 10.992 1 97.38 96 LEU A N 1
ATOM 796 C CA . LEU A 1 96 ? 2.867 4.984 12.031 1 97.38 96 LEU A CA 1
ATOM 797 C C . LEU A 1 96 ? 2.521 6.34 11.414 1 97.38 96 LEU A C 1
ATOM 799 O O . LEU A 1 96 ? 1.591 7.008 11.867 1 97.38 96 LEU A O 1
ATOM 803 N N . TRP A 1 97 ? 3.295 6.73 10.445 1 98.31 97 TRP A N 1
ATOM 804 C CA . TRP A 1 97 ? 3.053 7.984 9.734 1 98.31 97 TRP A CA 1
ATOM 805 C C . TRP A 1 97 ? 1.65 8.008 9.133 1 98.31 97 TRP A C 1
ATOM 807 O O . TRP A 1 97 ? 0.9 8.961 9.336 1 98.31 97 TRP A O 1
ATOM 817 N N . LEU A 1 98 ? 1.258 6.934 8.469 1 98.44 98 LEU A N 1
ATOM 818 C CA . LEU A 1 98 ? -0.048 6.848 7.828 1 98.44 98 LEU A CA 1
ATOM 819 C C . LEU A 1 98 ? -1.166 6.84 8.867 1 98.44 98 LEU A C 1
ATOM 821 O O . LEU A 1 98 ? -2.176 7.527 8.703 1 98.44 98 LEU A O 1
ATOM 825 N N . GLU A 1 99 ? -0.978 6.098 9.961 1 98.19 99 GLU A N 1
ATOM 826 C CA . GLU A 1 99 ? -1.999 6.051 11 1 98.19 99 GLU A CA 1
ATOM 827 C C . GLU A 1 99 ? -2.189 7.422 11.648 1 98.19 99 GLU A C 1
ATOM 829 O O . GLU A 1 99 ? -3.32 7.84 11.914 1 98.19 99 GLU A O 1
ATOM 834 N N . SER A 1 100 ? -1.084 8.109 11.875 1 98.62 100 SER A N 1
ATOM 835 C CA . SER A 1 100 ? -1.158 9.461 12.438 1 98.62 100 SER A CA 1
ATOM 836 C C . SER A 1 100 ? -1.886 10.406 11.484 1 98.62 100 SER A C 1
ATOM 838 O O . SER A 1 100 ? -2.67 11.25 11.93 1 98.62 100 SER A O 1
ATOM 840 N N . LEU A 1 101 ? -1.603 10.273 10.219 1 98.69 101 LEU A N 1
ATOM 841 C CA . LEU A 1 101 ? -2.262 11.086 9.203 1 98.69 101 LEU A CA 1
ATOM 842 C C . LEU A 1 101 ? -3.766 10.828 9.188 1 98.69 101 LEU A C 1
ATOM 844 O O . LEU A 1 101 ? -4.562 11.766 9.234 1 98.69 101 LEU A O 1
ATOM 848 N N . ILE A 1 102 ? -4.164 9.57 9.234 1 98.75 102 ILE A N 1
ATOM 849 C CA . ILE A 1 102 ? -5.57 9.188 9.188 1 98.75 102 ILE A CA 1
ATOM 850 C C . ILE A 1 102 ? -6.289 9.711 10.43 1 98.75 102 ILE A C 1
ATOM 852 O O . ILE A 1 102 ? -7.391 10.258 10.336 1 98.75 102 ILE A O 1
ATOM 856 N N . ASP A 1 103 ? -5.645 9.57 11.562 1 98.62 103 ASP A N 1
ATOM 857 C CA . ASP A 1 103 ? -6.223 10.07 12.805 1 98.62 103 ASP A CA 1
ATOM 858 C C . ASP A 1 103 ? -6.422 11.578 12.75 1 98.62 103 ASP A C 1
ATOM 860 O O . ASP A 1 103 ? -7.414 12.102 13.258 1 98.62 103 ASP A O 1
ATOM 864 N N . THR A 1 104 ? -5.461 12.266 12.172 1 98.81 104 THR A N 1
ATOM 865 C CA . THR A 1 104 ? -5.57 13.719 12.047 1 98.81 104 THR A CA 1
ATOM 866 C C . THR A 1 104 ? -6.703 14.094 11.102 1 98.81 104 THR A C 1
ATOM 868 O O . THR A 1 104 ? -7.492 14.992 11.398 1 98.81 104 THR A O 1
ATOM 871 N N . VAL A 1 105 ? -6.809 13.43 9.961 1 98.81 105 VAL A N 1
ATOM 872 C CA . VAL A 1 105 ? -7.895 13.672 9.008 1 98.81 105 VAL A CA 1
ATOM 873 C C . VAL A 1 105 ? -9.242 13.461 9.703 1 98.81 105 VAL A C 1
ATOM 875 O O . VAL A 1 105 ? -10.156 14.273 9.547 1 98.81 105 VAL A O 1
ATOM 878 N N . ARG A 1 106 ? -9.344 12.406 10.484 1 98.69 106 ARG A N 1
ATOM 879 C CA . ARG A 1 106 ? -10.57 12.109 11.211 1 98.69 106 ARG A CA 1
ATOM 880 C C . ARG A 1 106 ? -10.977 13.281 12.109 1 98.69 106 ARG A C 1
ATOM 882 O O . ARG A 1 106 ? -12.156 13.625 12.195 1 98.69 106 ARG A O 1
ATOM 889 N N . ALA A 1 107 ? -10.023 13.922 12.719 1 98.56 107 ALA A N 1
ATOM 890 C CA . ALA A 1 107 ? -10.273 15.023 13.633 1 98.56 107 ALA A CA 1
ATOM 891 C C . ALA A 1 107 ? -10.617 16.297 12.875 1 98.56 107 ALA A C 1
ATOM 893 O O . ALA A 1 107 ? -11.328 17.172 13.383 1 98.56 107 ALA A O 1
ATOM 894 N N . PHE A 1 108 ? -10.195 16.453 11.641 1 98.81 108 PHE A N 1
ATOM 895 C CA . PHE A 1 108 ? -10.258 17.734 10.938 1 98.81 108 PHE A CA 1
ATOM 896 C C . PHE A 1 108 ? -11.375 17.719 9.898 1 98.81 108 PHE A C 1
ATOM 898 O O . PHE A 1 108 ? -11.883 18.781 9.531 1 98.81 108 PHE A O 1
ATOM 905 N N . ASP A 1 109 ? -11.672 16.562 9.344 1 98.81 109 ASP A N 1
ATOM 906 C CA . ASP A 1 109 ? -12.688 16.484 8.297 1 98.81 109 ASP A CA 1
ATOM 907 C C . ASP A 1 109 ? -14.055 16.125 8.883 1 98.81 109 ASP A C 1
ATOM 909 O O . ASP A 1 109 ? -14.289 14.977 9.258 1 98.81 109 ASP A O 1
ATOM 913 N N . GLU A 1 110 ? -14.953 16.984 8.883 1 98.06 110 GLU A N 1
ATOM 914 C CA . GLU A 1 110 ? -16.281 16.781 9.461 1 98.06 110 GLU A CA 1
ATOM 915 C C . GLU A 1 110 ? -17.078 15.75 8.672 1 98.06 110 GLU A C 1
ATOM 917 O O . GLU A 1 110 ? -18.062 15.211 9.164 1 98.06 110 GLU A O 1
ATOM 922 N N . GLN A 1 111 ? -16.641 15.453 7.469 1 98.25 111 GLN A N 1
ATOM 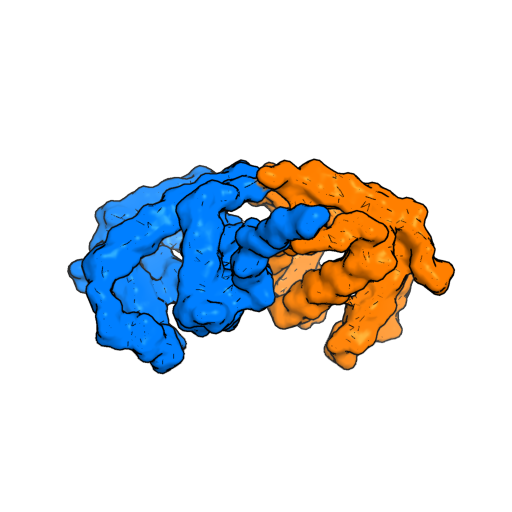923 C CA . GLN A 1 111 ? -17.344 14.492 6.625 1 98.25 111 GLN A CA 1
ATOM 924 C C . GLN A 1 111 ? -16.609 13.164 6.57 1 98.25 111 GLN A C 1
ATOM 926 O O . GLN A 1 111 ? -16.875 12.328 5.707 1 98.25 111 GLN A O 1
ATOM 931 N N . PHE A 1 112 ? -15.703 13.023 7.559 1 98.56 112 PHE A N 1
ATOM 932 C CA . PHE A 1 112 ? -14.906 11.797 7.602 1 98.56 112 PHE A CA 1
ATOM 933 C C . PHE A 1 112 ? -15.805 10.57 7.734 1 98.56 112 PHE A C 1
ATOM 935 O O . PHE A 1 112 ? -16.672 10.523 8.602 1 98.56 112 PHE A O 1
ATOM 942 N N . ASP A 1 113 ? -15.641 9.648 6.84 1 97.19 113 ASP A N 1
ATOM 943 C CA . ASP A 1 113 ? -16.266 8.336 6.891 1 97.19 113 ASP A CA 1
ATOM 944 C C . ASP A 1 113 ? -15.359 7.27 6.277 1 97.19 113 ASP A C 1
ATOM 946 O O . ASP A 1 113 ? -14.195 7.535 5.984 1 97.19 113 ASP A O 1
ATOM 950 N N . ASP A 1 114 ? -15.859 6.137 6.148 1 95.62 114 ASP A N 1
ATOM 951 C CA . ASP A 1 114 ? -15.039 5.02 5.68 1 95.62 114 ASP A CA 1
ATOM 952 C C . ASP A 1 114 ? -14.508 5.281 4.273 1 95.62 114 ASP A C 1
ATOM 954 O O . ASP A 1 114 ? -13.359 4.953 3.965 1 95.62 114 ASP A O 1
ATOM 958 N N . ASP A 1 115 ? -15.344 5.887 3.436 1 96 115 ASP A N 1
ATOM 959 C CA . ASP A 1 115 ? -14.938 6.156 2.061 1 96 115 ASP A CA 1
ATOM 960 C C . ASP A 1 115 ? -13.812 7.191 2.014 1 96 115 ASP A C 1
ATOM 962 O O . ASP A 1 115 ? -12.859 7.039 1.253 1 96 115 ASP A O 1
ATOM 966 N N . VAL A 1 116 ? -13.891 8.219 2.867 1 98.06 116 VAL A N 1
ATOM 967 C CA . VAL A 1 116 ? -12.859 9.25 2.945 1 98.06 116 VAL A CA 1
ATOM 968 C C . VAL A 1 116 ? -11.555 8.641 3.459 1 98.06 116 VAL A C 1
ATOM 970 O O . VAL A 1 116 ? -10.484 8.898 2.912 1 98.06 116 VAL A O 1
ATOM 973 N N . GLU A 1 117 ? -11.688 7.809 4.523 1 98.19 117 GLU A N 1
ATOM 974 C CA . GLU A 1 117 ? -10.492 7.16 5.047 1 98.19 117 GLU A CA 1
ATOM 975 C C . GLU A 1 117 ? -9.812 6.312 3.977 1 98.19 117 GLU A C 1
ATOM 977 O O . GLU A 1 117 ? -8.594 6.402 3.787 1 98.19 117 GLU A O 1
ATOM 982 N N . LEU A 1 118 ? -10.594 5.5 3.291 1 97.12 118 LEU A N 1
ATOM 983 C CA . LEU A 1 118 ? -10.039 4.637 2.258 1 97.12 118 LEU A CA 1
ATOM 984 C C . LEU A 1 118 ? -9.359 5.461 1.167 1 97.12 118 LEU A C 1
ATOM 986 O O . LEU A 1 118 ? -8.289 5.09 0.673 1 97.12 118 LEU A O 1
ATOM 990 N N . ALA A 1 119 ? -9.961 6.59 0.808 1 97.56 119 ALA A N 1
ATOM 991 C CA . ALA A 1 119 ? -9.375 7.457 -0.208 1 97.56 119 ALA A CA 1
ATOM 992 C C . ALA A 1 119 ? -7.996 7.945 0.221 1 97.56 119 ALA A C 1
ATOM 994 O O . ALA A 1 119 ? -7.047 7.914 -0.565 1 97.56 119 ALA A O 1
ATOM 995 N N . TRP A 1 120 ? -7.875 8.391 1.475 1 98.5 120 TRP A N 1
ATOM 996 C CA . TRP A 1 120 ? -6.59 8.867 1.981 1 98.5 120 TRP A CA 1
ATOM 997 C C . TRP A 1 120 ? -5.559 7.746 1.979 1 98.5 120 TRP A C 1
ATOM 999 O O . TRP A 1 120 ? -4.406 7.953 1.587 1 98.5 120 TRP A O 1
ATOM 1009 N N . ARG A 1 121 ? -5.938 6.562 2.389 1 98.12 121 ARG A N 1
ATOM 1010 C CA . ARG A 1 121 ? -5.023 5.422 2.434 1 98.12 121 ARG A CA 1
ATOM 1011 C C . ARG A 1 121 ? -4.566 5.035 1.031 1 98.12 121 ARG A C 1
ATOM 1013 O O . ARG A 1 121 ? -3.373 4.824 0.799 1 98.12 121 ARG A O 1
ATOM 1020 N N . LEU A 1 122 ? -5.473 5.004 0.097 1 97.25 122 LEU A N 1
ATOM 1021 C CA . LEU A 1 122 ? -5.145 4.594 -1.266 1 97.25 122 LEU A CA 1
ATOM 1022 C C . LEU A 1 122 ? -4.246 5.625 -1.941 1 97.25 122 LEU A C 1
ATOM 1024 O O . LEU A 1 122 ? -3.355 5.27 -2.715 1 97.25 122 LEU A O 1
ATOM 1028 N N . VAL A 1 123 ? -4.43 6.883 -1.646 1 97.25 123 VAL A N 1
ATOM 1029 C CA . VAL A 1 123 ? -3.662 7.945 -2.287 1 97.25 123 VAL A CA 1
ATOM 1030 C C . VAL A 1 123 ? -2.25 7.988 -1.707 1 97.25 123 VAL A C 1
ATOM 1032 O O . VAL A 1 123 ? -1.281 8.234 -2.43 1 97.25 123 VAL A O 1
ATOM 1035 N N . MET A 1 124 ? -2.09 7.68 -0.441 1 97.88 124 MET A N 1
ATOM 1036 C CA . MET A 1 124 ? -0.799 7.832 0.224 1 97.88 124 MET A CA 1
ATOM 1037 C C . MET A 1 124 ? 0.053 6.578 0.05 1 97.88 124 MET A C 1
ATOM 1039 O O . MET A 1 124 ? 1.282 6.66 0.021 1 97.88 124 MET A O 1
ATOM 1043 N N . THR A 1 125 ? -0.55 5.453 -0.13 1 97.25 125 THR A N 1
ATOM 1044 C CA . THR A 1 125 ? 0.13 4.172 -0.002 1 97.25 125 THR A CA 1
ATOM 1045 C C . THR A 1 125 ? 1.143 3.979 -1.128 1 97.25 125 THR A C 1
ATOM 1047 O O . THR A 1 125 ? 2.256 3.504 -0.895 1 97.25 125 THR A O 1
ATOM 1050 N N . PRO A 1 126 ? 0.887 4.336 -2.416 1 96.88 126 PRO A N 1
ATOM 1051 C CA . PRO A 1 126 ? 1.915 4.1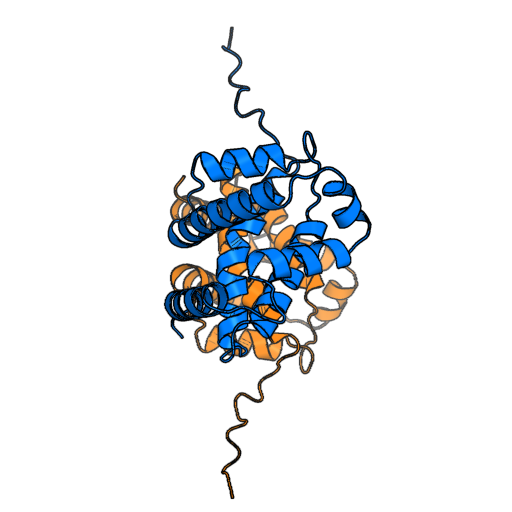56 -3.445 1 96.88 126 PRO A CA 1
ATOM 1052 C C . PRO A 1 126 ? 3.215 4.883 -3.113 1 96.88 126 PRO A C 1
ATOM 1054 O O . PRO A 1 126 ? 4.301 4.344 -3.332 1 96.88 126 PRO A O 1
ATOM 1057 N N . GLY A 1 127 ? 3.086 6.07 -2.629 1 97.38 127 GLY A N 1
ATOM 1058 C CA . GLY A 1 127 ? 4.277 6.793 -2.207 1 97.38 127 GLY A CA 1
ATOM 1059 C C . GLY A 1 127 ? 5.027 6.102 -1.085 1 97.38 127 GLY A C 1
ATOM 1060 O O . GLY A 1 127 ? 6.258 6.047 -1.095 1 97.38 127 GLY A O 1
ATOM 1061 N N . ILE A 1 128 ? 4.277 5.547 -0.133 1 97.75 128 ILE A N 1
ATOM 1062 C CA . ILE A 1 128 ? 4.879 4.824 0.984 1 97.75 128 ILE A CA 1
ATOM 1063 C C . ILE A 1 128 ? 5.594 3.58 0.468 1 97.75 128 ILE A C 1
ATOM 1065 O O . ILE A 1 128 ? 6.703 3.266 0.909 1 97.75 128 ILE A O 1
ATOM 1069 N N . VAL A 1 129 ? 4.988 2.898 -0.48 1 97.38 129 VAL A N 1
ATOM 1070 C CA . VAL A 1 129 ? 5.613 1.742 -1.11 1 97.38 129 VAL A CA 1
ATOM 1071 C C . VAL A 1 129 ? 6.934 2.158 -1.755 1 97.38 129 VAL A C 1
ATOM 1073 O O . VAL A 1 129 ? 7.953 1.478 -1.595 1 97.38 129 VAL A O 1
ATOM 1076 N N . PHE A 1 130 ? 6.926 3.238 -2.449 1 97.25 130 PHE A N 1
ATOM 1077 C CA . PHE A 1 130 ? 8.125 3.734 -3.119 1 97.25 130 PHE A CA 1
ATOM 1078 C C . PHE A 1 130 ? 9.227 4.023 -2.113 1 97.25 130 PHE A C 1
ATOM 1080 O O . PHE A 1 130 ? 10.367 3.594 -2.297 1 97.25 130 PHE A O 1
ATOM 1087 N N . MET A 1 131 ? 8.883 4.691 -1.049 1 97.31 131 MET A N 1
ATOM 1088 C CA . MET A 1 131 ? 9.859 5.047 -0.022 1 97.31 131 MET A CA 1
ATOM 1089 C C . MET A 1 131 ? 10.438 3.799 0.634 1 97.31 131 MET A C 1
ATOM 1091 O O . MET A 1 131 ? 11.656 3.68 0.787 1 97.31 131 MET A O 1
ATOM 1095 N N . THR A 1 132 ? 9.555 2.883 1.021 1 97.31 132 THR A N 1
ATOM 1096 C CA . THR A 1 132 ? 9.992 1.686 1.733 1 97.31 132 THR A CA 1
ATOM 1097 C C . THR A 1 132 ? 10.812 0.783 0.821 1 97.31 132 THR A C 1
ATOM 1099 O O . THR A 1 132 ? 11.75 0.122 1.275 1 97.31 132 THR A O 1
ATOM 1102 N N . PHE A 1 133 ? 10.461 0.795 -0.41 1 96.5 133 PHE A N 1
ATOM 1103 C CA . PHE A 1 133 ? 11.195 0.021 -1.404 1 96.5 133 PHE A CA 1
ATOM 1104 C C . PHE A 1 133 ? 12.648 0.479 -1.483 1 96.5 133 PHE A C 1
ATOM 1106 O O . PHE A 1 133 ? 13.555 -0.339 -1.665 1 96.5 133 PHE A O 1
ATOM 1113 N N . HIS A 1 134 ? 12.914 1.715 -1.295 1 95.62 134 HIS A N 1
ATOM 1114 C CA . HIS A 1 134 ? 14.25 2.283 -1.471 1 95.62 134 HIS A CA 1
ATOM 1115 C C . HIS A 1 134 ? 15.016 2.305 -0.153 1 95.62 134 HIS A C 1
ATOM 1117 O O . HIS A 1 134 ? 16.156 2.764 -0.104 1 95.62 134 HIS A O 1
ATOM 1123 N N . TYR A 1 135 ? 14.414 1.801 0.877 1 96.25 135 TYR A N 1
ATOM 1124 C CA . TYR A 1 135 ? 15.039 1.838 2.193 1 96.25 135 TYR A CA 1
ATOM 1125 C C . TYR A 1 135 ? 16.406 1.154 2.166 1 96.25 135 TYR A C 1
ATOM 1127 O O . TYR A 1 135 ? 17.375 1.663 2.736 1 96.25 135 TYR A O 1
ATOM 1135 N N . ASP A 1 136 ? 16.438 -0.014 1.521 1 90.88 136 ASP A N 1
ATOM 1136 C CA . ASP A 1 136 ? 17.688 -0.783 1.526 1 90.88 136 ASP A CA 1
ATOM 1137 C C . ASP A 1 136 ? 18.406 -0.666 0.187 1 90.88 136 ASP A C 1
ATOM 1139 O O . ASP A 1 136 ? 19.391 -1.372 -0.059 1 90.88 136 ASP A O 1
ATOM 1143 N N . ARG A 1 137 ? 17.906 0.055 -0.738 1 83.94 137 ARG A N 1
ATOM 1144 C CA . ARG A 1 137 ? 18.453 0.098 -2.092 1 83.94 137 ARG A CA 1
ATOM 1145 C C . ARG A 1 137 ? 19.141 1.432 -2.361 1 83.94 137 ARG A C 1
ATOM 1147 O O . ARG A 1 137 ? 19.594 1.685 -3.479 1 83.94 137 ARG A O 1
ATOM 1154 N N . GLY A 1 138 ? 19.234 2.092 -1.444 1 61.09 138 GLY A N 1
ATOM 1155 C CA . GLY A 1 138 ? 19.859 3.398 -1.575 1 61.09 138 GLY A CA 1
ATOM 1156 C C . GLY A 1 138 ? 20.766 3.506 -2.787 1 61.09 138 GLY A C 1
ATOM 1157 O O . GLY A 1 138 ? 21.094 2.498 -3.418 1 61.09 138 GLY A O 1
ATOM 1158 N N . THR A 1 139 ? 21.062 4.625 -3.412 1 51.34 139 THR A N 1
ATOM 1159 C CA . THR A 1 139 ? 21.562 5.152 -4.672 1 51.34 139 THR A CA 1
ATOM 1160 C C . THR A 1 139 ? 22.906 4.52 -5.016 1 51.34 139 THR A C 1
ATOM 1162 O O . THR A 1 139 ? 23.906 4.75 -4.324 1 51.34 139 THR A O 1
ATOM 1165 N N . ASP A 1 140 ? 23.281 3.279 -5.199 1 46.09 140 ASP A N 1
ATOM 1166 C CA . ASP A 1 140 ? 24.219 3.314 -6.32 1 46.09 140 ASP A CA 1
ATOM 1167 C C . ASP A 1 140 ? 23.578 3.973 -7.543 1 46.09 140 ASP A C 1
ATOM 1169 O O . ASP A 1 140 ? 23.266 3.295 -8.523 1 46.09 140 ASP A O 1
ATOM 1173 N N . LEU A 1 141 ? 22.609 4.695 -7.516 1 44.62 141 LEU A N 1
ATOM 1174 C CA . LEU A 1 141 ? 22.141 5.336 -8.734 1 44.62 141 LEU A CA 1
ATOM 1175 C C . LEU A 1 141 ? 23.312 5.844 -9.57 1 44.62 141 LEU A C 1
ATOM 1177 O O . LEU A 1 141 ? 23.156 6.105 -10.766 1 44.62 141 LEU A O 1
ATOM 1181 N N . HIS A 1 142 ? 24.406 6.312 -9.055 1 39.66 142 HIS A N 1
ATOM 1182 C CA . HIS A 1 142 ? 25.625 6.703 -9.742 1 39.66 142 HIS A CA 1
ATOM 1183 C C . HIS A 1 142 ? 26.453 5.484 -10.133 1 39.66 142 HIS A C 1
ATOM 1185 O O . HIS A 1 142 ? 27.594 5.617 -10.602 1 39.66 142 HIS A O 1
ATOM 1191 N N . GLY A 1 143 ? 26.25 4.316 -9.789 1 36.28 143 GLY A N 1
ATOM 1192 C CA . GLY A 1 143 ? 27.297 3.348 -10.078 1 36.28 143 GLY A CA 1
ATOM 1193 C C . GLY A 1 143 ? 27.469 3.082 -11.562 1 36.28 143 GLY A C 1
ATOM 1194 O O . GLY A 1 143 ? 27.891 1.997 -11.961 1 36.28 143 GLY A O 1
ATOM 1195 N N . GLY A 1 144 ? 26.969 3.887 -12.578 1 34.69 144 GLY A N 1
ATOM 1196 C CA . GLY A 1 144 ? 27.75 3.732 -13.797 1 34.69 144 GLY A CA 1
ATOM 1197 C C . GLY A 1 144 ? 29.234 3.93 -13.586 1 34.69 144 GLY A C 1
ATOM 1198 O O . GLY A 1 144 ? 29.672 5.02 -13.219 1 34.69 144 GLY A O 1
ATOM 1199 N N . SER A 1 145 ? 29.953 3.105 -12.93 1 31.34 145 SER A N 1
ATOM 1200 C CA . SER A 1 145 ? 31.391 3.195 -13.188 1 31.34 145 SER A CA 1
ATOM 1201 C C . SER A 1 145 ? 31.672 3.33 -14.68 1 31.34 145 SER A C 1
ATOM 1203 O O . SER A 1 145 ? 31.016 2.686 -15.5 1 31.34 145 SER A O 1
ATOM 1205 N N . PRO A 1 146 ? 32.375 4.426 -15.203 1 34.56 146 PRO A N 1
ATOM 1206 C CA . PRO A 1 146 ? 32.938 4.316 -16.547 1 34.56 146 PRO A CA 1
ATOM 1207 C C . PRO A 1 146 ? 33.688 2.992 -16.766 1 34.56 146 PRO A C 1
ATOM 1209 O O . PRO A 1 146 ? 34.344 2.48 -15.844 1 34.56 146 PRO A O 1
ATOM 1212 N N . ARG A 1 147 ? 32.875 2.025 -17.141 1 27.83 147 ARG A N 1
ATOM 1213 C CA . ARG A 1 147 ? 33.625 0.86 -17.609 1 27.83 147 ARG A CA 1
ATOM 1214 C C . ARG A 1 147 ? 34.969 1.271 -18.172 1 27.83 147 ARG A C 1
ATOM 1216 O O . ARG A 1 147 ? 35.062 2.234 -18.938 1 27.83 147 ARG A O 1
ATOM 1223 N N . PRO A 1 148 ? 36.094 0.678 -17.5 1 24.86 148 PRO A N 1
ATOM 1224 C CA . PRO A 1 148 ? 37.344 1.132 -18.125 1 24.86 148 PRO A CA 1
ATOM 1225 C C . PRO A 1 148 ? 37.344 0.955 -19.641 1 24.86 148 PRO A C 1
ATOM 1227 O O . PRO A 1 148 ? 36.594 0.105 -20.156 1 24.86 148 PRO A O 1
ATOM 1230 N N . MET B 1 1 ? 9.727 5.918 -15.969 1 72.12 1 MET B N 1
ATOM 1231 C CA . MET B 1 1 ? 9.492 4.477 -15.898 1 72.12 1 MET B CA 1
ATOM 1232 C C . MET B 1 1 ? 8.008 4.152 -16.047 1 72.12 1 MET B C 1
ATOM 1234 O O . MET B 1 1 ? 7.168 4.809 -15.422 1 72.12 1 MET B O 1
ATOM 1238 N N . ASP B 1 2 ? 7.609 3.271 -17 1 90.12 2 ASP B N 1
ATOM 1239 C CA . ASP B 1 2 ? 6.227 2.871 -17.234 1 90.12 2 ASP B CA 1
ATOM 1240 C C . ASP B 1 2 ? 5.863 1.636 -16.422 1 90.12 2 ASP B C 1
ATOM 1242 O O . ASP B 1 2 ? 6.09 0.505 -16.859 1 90.12 2 ASP B O 1
ATOM 1246 N N . ILE B 1 3 ? 5.285 1.838 -15.266 1 92.56 3 ILE B N 1
ATOM 1247 C CA . ILE B 1 3 ? 5.012 0.8 -14.281 1 92.56 3 ILE B CA 1
ATOM 1248 C C . ILE B 1 3 ? 4.027 -0.216 -14.859 1 92.56 3 ILE B C 1
ATOM 1250 O O . ILE B 1 3 ? 4.215 -1.426 -14.703 1 92.56 3 ILE B O 1
ATOM 1254 N N . GLU B 1 4 ? 3.033 0.23 -15.508 1 92.94 4 GLU B N 1
ATOM 1255 C CA . GLU B 1 4 ? 2.023 -0.663 -16.062 1 92.94 4 GLU B CA 1
ATOM 1256 C C . GLU B 1 4 ? 2.623 -1.57 -17.141 1 92.94 4 GLU B C 1
ATOM 1258 O O . GLU B 1 4 ? 2.33 -2.766 -17.188 1 92.94 4 GLU B O 1
ATOM 1263 N N . ARG B 1 5 ? 3.412 -1.024 -17.938 1 95.31 5 ARG B N 1
ATOM 1264 C CA . ARG B 1 5 ? 4.059 -1.805 -19 1 95.31 5 ARG B CA 1
ATOM 1265 C C . ARG B 1 5 ? 5 -2.846 -18.406 1 95.31 5 ARG B C 1
ATOM 1267 O O . ARG B 1 5 ? 5.004 -4.004 -18.828 1 95.31 5 ARG B O 1
ATOM 1274 N N . LEU B 1 6 ? 5.82 -2.414 -17.406 1 97.12 6 LEU B N 1
ATOM 1275 C CA . LEU B 1 6 ? 6.762 -3.32 -16.766 1 97.12 6 LEU B CA 1
ATOM 1276 C C . LEU B 1 6 ? 6.031 -4.5 -16.125 1 97.12 6 LEU B C 1
ATOM 1278 O O . LEU B 1 6 ? 6.449 -5.648 -16.281 1 97.12 6 LEU B O 1
ATOM 1282 N N . PHE B 1 7 ? 4.961 -4.227 -15.484 1 97.56 7 PHE B N 1
ATOM 1283 C CA . PHE B 1 7 ? 4.18 -5.281 -14.844 1 97.56 7 PHE B CA 1
ATOM 1284 C C . PHE B 1 7 ? 3.607 -6.238 -15.883 1 97.56 7 PHE B C 1
ATOM 1286 O O . PHE B 1 7 ? 3.764 -7.453 -15.766 1 97.56 7 PHE B O 1
ATOM 1293 N N . ASP B 1 8 ? 2.955 -5.625 -16.891 1 96.94 8 ASP B N 1
ATOM 1294 C CA . ASP B 1 8 ? 2.289 -6.43 -17.922 1 96.94 8 ASP B CA 1
ATOM 1295 C C . ASP B 1 8 ? 3.275 -7.367 -18.609 1 96.94 8 ASP B C 1
ATOM 1297 O O . ASP B 1 8 ? 2.982 -8.547 -18.797 1 96.94 8 ASP B O 1
ATOM 1301 N N . GLU B 1 9 ? 4.398 -6.871 -18.938 1 98.12 9 GLU B N 1
ATOM 1302 C CA . GLU B 1 9 ? 5.41 -7.68 -19.609 1 98.12 9 GLU B CA 1
ATOM 1303 C C . GLU B 1 9 ? 5.93 -8.789 -18.688 1 98.12 9 GLU B C 1
ATOM 1305 O O . GLU B 1 9 ? 6.102 -9.93 -19.125 1 98.12 9 GLU B O 1
ATOM 1310 N N . SER B 1 10 ? 6.176 -8.461 -17.484 1 98.56 10 SER B N 1
ATOM 1311 C CA . SER B 1 10 ? 6.629 -9.453 -16.516 1 98.56 10 SER B CA 1
ATOM 1312 C C . SER B 1 10 ? 5.57 -10.523 -16.297 1 98.56 10 SER B C 1
ATOM 1314 O O . SER B 1 10 ? 5.887 -11.719 -16.219 1 98.56 10 SER B O 1
ATOM 1316 N N . TYR B 1 11 ? 4.359 -10.07 -16.141 1 98.19 11 TYR B N 1
ATOM 1317 C CA . TYR B 1 11 ? 3.25 -10.984 -15.898 1 98.19 11 TYR B CA 1
ATOM 1318 C C . TYR B 1 11 ? 3.141 -12.016 -17.016 1 98.19 11 TYR B C 1
ATOM 1320 O O . TYR B 1 11 ? 2.951 -13.211 -16.766 1 98.19 11 TYR B O 1
ATOM 1328 N N . VAL B 1 12 ? 3.27 -11.586 -18.219 1 97.69 12 VAL B N 1
ATOM 1329 C CA . VAL B 1 12 ? 3.234 -12.484 -19.375 1 97.69 12 VAL B CA 1
ATOM 1330 C C . VAL B 1 12 ? 4.402 -13.469 -19.281 1 97.69 12 VAL B C 1
ATOM 1332 O O . VAL B 1 12 ? 4.223 -14.672 -19.5 1 97.69 12 VAL B O 1
ATOM 1335 N N . ARG B 1 13 ? 5.574 -12.984 -18.938 1 98.44 13 ARG B N 1
ATOM 1336 C CA . ARG B 1 13 ? 6.758 -13.836 -18.859 1 98.44 13 ARG B CA 1
ATOM 1337 C C . ARG B 1 13 ? 6.59 -14.922 -17.797 1 98.44 13 ARG B C 1
ATOM 1339 O O . ARG B 1 13 ? 6.91 -16.094 -18.047 1 98.44 13 ARG B O 1
ATOM 1346 N N . VAL B 1 14 ? 6.051 -14.531 -16.641 1 98.44 14 VAL B N 1
ATOM 1347 C CA . VAL B 1 14 ? 6.004 -15.5 -15.555 1 98.44 14 VAL B CA 1
ATOM 1348 C C . VAL B 1 14 ? 4.914 -16.531 -15.828 1 98.44 14 VAL B C 1
ATOM 1350 O O . VAL B 1 14 ? 5.039 -17.703 -15.438 1 98.44 14 VAL B O 1
ATOM 1353 N N . LEU B 1 15 ? 3.842 -16.141 -16.516 1 97.06 15 LEU B N 1
ATOM 1354 C CA . LEU B 1 15 ? 2.762 -17.062 -16.812 1 97.06 15 LEU B CA 1
ATOM 1355 C C . LEU B 1 15 ? 3.199 -18.094 -17.859 1 97.06 15 LEU B C 1
ATOM 1357 O O . LEU B 1 15 ? 2.701 -19.219 -17.891 1 97.06 15 LEU B O 1
ATOM 1361 N N . ASP B 1 16 ? 4.145 -17.734 -18.656 1 96.94 16 ASP B N 1
ATOM 1362 C CA . ASP B 1 16 ? 4.578 -18.594 -19.766 1 96.94 16 ASP B CA 1
ATOM 1363 C C . ASP B 1 16 ? 5.758 -19.469 -19.344 1 96.94 16 ASP B C 1
ATOM 1365 O O . ASP B 1 16 ? 6.293 -20.219 -20.156 1 96.94 16 ASP B O 1
ATOM 1369 N N . ARG B 1 17 ? 6.141 -19.375 -18.109 1 96.69 17 ARG B N 1
ATOM 1370 C CA . ARG B 1 17 ? 7.332 -20.078 -17.641 1 96.69 17 ARG B CA 1
ATOM 1371 C C . ARG B 1 17 ? 6.969 -21.172 -16.641 1 96.69 17 ARG B C 1
ATOM 1373 O O . ARG B 1 17 ? 6.02 -21.016 -15.859 1 96.69 17 ARG B O 1
ATOM 1380 N N . GLU B 1 18 ? 7.652 -22.266 -16.688 1 97.25 18 GLU B N 1
ATOM 1381 C CA . GLU B 1 18 ? 7.668 -23.281 -15.641 1 97.25 18 GLU B CA 1
ATOM 1382 C C . GLU B 1 18 ? 9.047 -23.391 -15 1 97.25 18 GLU B C 1
ATOM 1384 O O . GLU B 1 18 ? 10.062 -23.344 -15.695 1 97.25 18 GLU B O 1
ATOM 1389 N N . VAL B 1 19 ? 9.031 -23.391 -13.758 1 97.5 19 VAL B N 1
ATOM 1390 C CA . VAL B 1 19 ? 10.273 -23.562 -13.016 1 97.5 19 VAL B CA 1
ATOM 1391 C C . VAL B 1 19 ? 10.203 -24.828 -12.18 1 97.5 19 VAL B C 1
ATOM 1393 O O . VAL B 1 19 ? 9.281 -25 -11.375 1 97.5 19 VAL B O 1
ATOM 1396 N N . GLU B 1 20 ? 11.148 -25.797 -12.477 1 96.12 20 GLU B N 1
ATOM 1397 C CA . GLU B 1 20 ? 11.203 -27.078 -11.773 1 96.12 20 GLU B CA 1
ATOM 1398 C C . GLU B 1 20 ? 9.875 -27.812 -11.859 1 96.12 20 GLU B C 1
ATOM 1400 O O . GLU B 1 20 ? 9.383 -28.328 -10.852 1 96.12 20 GLU B O 1
ATOM 1405 N N . GLY B 1 21 ? 9.148 -27.656 -12.938 1 96.56 21 GLY B N 1
ATOM 1406 C CA . GLY B 1 21 ? 7.922 -28.391 -13.219 1 96.56 21 GLY B CA 1
ATOM 1407 C C . GLY B 1 21 ? 6.691 -27.734 -12.617 1 96.56 21 GLY B C 1
ATOM 1408 O O . GLY B 1 21 ? 5.609 -28.328 -12.602 1 96.56 21 GLY B O 1
ATOM 1409 N N . ARG B 1 22 ? 6.914 -26.531 -12.109 1 96.94 22 ARG B N 1
ATOM 1410 C CA . ARG B 1 22 ? 5.797 -25.828 -11.492 1 96.94 22 ARG B CA 1
ATOM 1411 C C . ARG B 1 22 ? 5.418 -24.594 -12.305 1 96.94 22 ARG B C 1
ATOM 1413 O O . ARG B 1 22 ? 6.289 -23.828 -12.727 1 96.94 22 ARG B O 1
ATOM 1420 N N . ALA B 1 23 ? 4.105 -24.453 -12.508 1 97.62 23 ALA B N 1
ATOM 1421 C CA . ALA B 1 23 ? 3.6 -23.203 -13.062 1 97.62 23 ALA B CA 1
ATOM 1422 C C . ALA B 1 23 ? 3.625 -22.094 -12.016 1 97.62 23 ALA B C 1
ATOM 1424 O O . ALA B 1 23 ? 3.777 -22.359 -10.82 1 97.62 23 ALA B O 1
ATOM 1425 N N . PHE B 1 24 ? 3.498 -20.891 -12.438 1 98.19 24 PHE B N 1
ATOM 1426 C CA . PHE B 1 24 ? 3.717 -19.688 -11.625 1 98.19 24 PHE B CA 1
ATOM 1427 C C . PHE B 1 24 ? 2.85 -19.719 -10.375 1 98.19 24 PHE B C 1
ATOM 1429 O O . PHE B 1 24 ? 3.357 -19.625 -9.258 1 98.19 24 PHE B O 1
ATOM 1436 N N . PHE B 1 25 ? 1.502 -19.938 -10.484 1 97.69 25 PHE B N 1
ATOM 1437 C CA . PHE B 1 25 ? 0.602 -19.844 -9.344 1 97.69 25 PHE B CA 1
ATOM 1438 C C . PHE B 1 25 ? 0.773 -21.031 -8.414 1 97.69 25 PHE B C 1
ATOM 1440 O O . PHE B 1 25 ? 0.629 -20.906 -7.195 1 97.69 25 PHE B O 1
ATOM 1447 N N . ALA B 1 26 ? 1.097 -22.188 -8.992 1 97.25 26 ALA B N 1
ATOM 1448 C CA . ALA B 1 26 ? 1.419 -23.328 -8.148 1 97.25 26 ALA B CA 1
ATOM 1449 C C . ALA B 1 26 ? 2.66 -23.062 -7.305 1 97.25 26 ALA B C 1
ATOM 1451 O O . ALA B 1 26 ? 2.678 -23.328 -6.105 1 97.25 26 ALA B O 1
ATOM 1452 N N . ALA B 1 27 ? 3.656 -22.5 -7.957 1 98.19 27 ALA B N 1
ATOM 1453 C CA . ALA B 1 27 ? 4.895 -22.172 -7.254 1 98.19 27 ALA B CA 1
ATOM 1454 C C . ALA B 1 27 ? 4.656 -21.094 -6.199 1 98.19 27 ALA B C 1
ATOM 1456 O O . ALA B 1 27 ? 5.234 -21.141 -5.109 1 98.19 27 ALA B O 1
ATOM 1457 N N . PHE B 1 28 ? 3.834 -20.172 -6.547 1 98.56 28 PHE B N 1
ATOM 1458 C CA . PHE B 1 28 ? 3.463 -19.141 -5.574 1 98.56 28 PHE B CA 1
ATOM 1459 C C . PHE B 1 28 ? 2.863 -19.781 -4.324 1 98.56 28 PHE B C 1
ATOM 1461 O O . PHE B 1 28 ? 3.262 -19.453 -3.205 1 98.56 28 PHE B O 1
ATOM 1468 N N . TYR B 1 29 ? 1.948 -20.625 -4.492 1 97.44 29 TYR B N 1
ATOM 1469 C CA . TYR B 1 29 ? 1.273 -21.234 -3.346 1 97.44 29 TYR B CA 1
ATOM 1470 C C . TYR B 1 29 ? 2.23 -22.109 -2.545 1 97.44 29 TYR B C 1
ATOM 1472 O O . TYR B 1 29 ? 2.145 -22.172 -1.317 1 97.44 29 TYR B O 1
ATOM 1480 N N . ASP B 1 30 ? 3.115 -22.828 -3.236 1 96.94 30 ASP B N 1
ATOM 1481 C CA . ASP B 1 30 ? 4.133 -23.578 -2.508 1 96.94 30 ASP B CA 1
ATOM 1482 C C . ASP B 1 30 ? 4.902 -22.672 -1.551 1 96.94 30 ASP B C 1
ATOM 1484 O O . ASP B 1 30 ? 5.078 -23 -0.376 1 96.94 30 ASP B O 1
ATOM 1488 N N . ARG B 1 31 ? 5.328 -21.516 -2.047 1 97.62 31 ARG B N 1
ATOM 1489 C CA . ARG B 1 31 ? 6.102 -20.562 -1.249 1 97.62 31 ARG B CA 1
ATOM 1490 C C . ARG B 1 31 ? 5.242 -19.938 -0.152 1 97.62 31 ARG B C 1
ATOM 1492 O O . ARG B 1 31 ? 5.688 -19.797 0.989 1 97.62 31 ARG B O 1
ATOM 1499 N N . PHE B 1 32 ? 3.982 -19.641 -0.505 1 98 32 PHE B N 1
ATOM 1500 C CA . PHE B 1 32 ? 3.088 -18.984 0.439 1 98 32 PHE B CA 1
ATOM 1501 C C . PHE B 1 32 ? 2.752 -19.906 1.602 1 98 32 PHE B C 1
ATOM 1503 O O . PHE B 1 32 ? 2.803 -19.5 2.764 1 98 32 PHE B O 1
ATOM 1510 N N . LEU B 1 33 ? 2.51 -21.156 1.379 1 97 33 LEU B N 1
ATOM 1511 C CA . LEU B 1 33 ? 2.18 -22.141 2.41 1 97 33 LEU B CA 1
ATOM 1512 C C . LEU B 1 33 ? 3.389 -22.422 3.295 1 97 33 LEU B C 1
ATOM 1514 O O . LEU B 1 33 ? 3.24 -22.688 4.492 1 97 33 LEU B O 1
ATOM 1518 N N . ALA B 1 34 ? 4.516 -22.297 2.736 1 97 34 ALA B N 1
ATOM 1519 C CA . ALA B 1 34 ? 5.75 -22.578 3.467 1 97 34 ALA B CA 1
ATOM 1520 C C . ALA B 1 34 ? 6.172 -21.375 4.309 1 97 34 ALA B C 1
ATOM 1522 O O . ALA B 1 34 ? 7.012 -21.5 5.203 1 97 34 ALA B O 1
ATOM 1523 N N . ALA B 1 35 ? 5.629 -20.234 4.031 1 95.88 35 ALA B N 1
ATOM 1524 C CA . ALA B 1 35 ? 6.09 -18.984 4.637 1 95.88 35 ALA B CA 1
ATOM 1525 C C . ALA B 1 35 ? 5.664 -18.891 6.102 1 95.88 35 ALA B C 1
ATOM 1527 O O . ALA B 1 35 ? 6.27 -18.172 6.887 1 95.88 35 ALA B O 1
ATOM 1528 N N . SER B 1 36 ? 4.586 -19.562 6.488 1 95.88 36 SER B N 1
ATOM 1529 C CA . SER B 1 36 ? 4.105 -19.484 7.863 1 95.88 36 SER B CA 1
ATOM 1530 C C . SER B 1 36 ? 3.193 -20.672 8.195 1 95.88 36 SER B C 1
ATOM 1532 O O . SER B 1 36 ? 2.326 -21.031 7.395 1 95.88 36 SER B O 1
ATOM 1534 N N . PRO B 1 37 ? 3.293 -21.203 9.422 1 96.38 37 PRO B N 1
ATOM 1535 C CA . PRO B 1 37 ? 2.355 -22.25 9.836 1 96.38 37 PRO B CA 1
ATOM 1536 C C . PRO B 1 37 ? 0.901 -21.781 9.805 1 96.38 37 PRO B C 1
ATOM 1538 O O . PRO B 1 37 ? 0.002 -22.578 9.523 1 96.38 37 PRO B O 1
ATOM 1541 N N . GLN B 1 38 ? 0.714 -20.531 10.102 1 96.12 38 GLN B N 1
ATOM 1542 C CA . GLN B 1 38 ? -0.633 -19.969 10.086 1 96.12 38 GLN B CA 1
ATOM 1543 C C . GLN B 1 38 ? -1.235 -20.047 8.68 1 96.12 38 GLN B C 1
ATOM 1545 O O . GLN B 1 38 ? -2.41 -20.391 8.523 1 96.12 38 GLN B O 1
ATOM 1550 N N . VAL B 1 39 ? -0.493 -19.75 7.715 1 96.12 39 VAL B N 1
ATOM 1551 C CA . VAL B 1 39 ? -0.95 -19.797 6.328 1 96.12 39 VAL B CA 1
ATOM 1552 C C . VAL B 1 39 ? -1.282 -21.25 5.957 1 96.12 39 VAL B C 1
ATOM 1554 O O . VAL B 1 39 ? -2.352 -21.516 5.41 1 96.12 39 VAL B O 1
ATOM 1557 N N . ALA B 1 40 ? -0.325 -22.156 6.297 1 95.81 40 ALA B N 1
ATOM 1558 C CA . ALA B 1 40 ? -0.529 -23.578 5.992 1 95.81 40 ALA B CA 1
ATOM 1559 C C . ALA B 1 40 ? -1.832 -24.078 6.602 1 95.81 40 ALA B C 1
ATOM 1561 O O . ALA B 1 40 ? -2.566 -24.844 5.965 1 95.81 40 ALA B O 1
ATOM 1562 N N . GLU B 1 41 ? -2.096 -23.625 7.793 1 96 41 GLU B N 1
ATOM 1563 C CA . GLU B 1 41 ? -3.309 -24.062 8.484 1 96 41 GLU B CA 1
ATOM 1564 C C . GLU B 1 41 ? -4.559 -23.578 7.75 1 96 41 GLU B C 1
ATOM 1566 O O . GLU B 1 41 ? -5.539 -24.328 7.641 1 96 41 GLU B O 1
ATOM 1571 N N . LYS B 1 42 ? -4.551 -22.359 7.199 1 94.56 42 LYS B N 1
ATOM 1572 C CA . LYS B 1 42 ? -5.695 -21.797 6.5 1 94.56 42 LYS B CA 1
ATOM 1573 C C . LYS B 1 42 ? -6 -22.547 5.215 1 94.56 42 LYS B C 1
ATOM 1575 O O . LYS B 1 42 ? -7.137 -22.562 4.746 1 94.56 42 LYS B O 1
ATOM 1580 N N . PHE B 1 43 ? -5.008 -23.297 4.727 1 95.75 43 PHE B N 1
ATOM 1581 C CA . PHE B 1 43 ? -5.195 -23.938 3.436 1 95.75 43 PHE B CA 1
ATOM 1582 C C . PHE B 1 43 ? -5.203 -25.453 3.59 1 95.75 43 PHE B C 1
ATOM 1584 O O . PHE B 1 43 ? -5.145 -26.188 2.6 1 95.75 43 PHE B O 1
ATOM 1591 N N . ARG B 1 44 ? -5.227 -25.984 4.762 1 93.81 44 ARG B N 1
ATOM 1592 C CA . ARG B 1 44 ? -5.078 -27.406 5.078 1 93.81 44 ARG B CA 1
ATOM 1593 C C . ARG B 1 44 ? -6.105 -28.25 4.324 1 93.81 44 ARG B C 1
ATOM 1595 O O . ARG B 1 44 ? -5.809 -29.359 3.896 1 93.81 44 ARG B O 1
ATOM 1602 N N . HIS B 1 45 ? -7.285 -27.766 4.113 1 93.62 45 HIS B N 1
ATOM 1603 C CA . HIS B 1 45 ? -8.352 -28.547 3.486 1 93.62 45 HIS B CA 1
ATOM 1604 C C . HIS B 1 45 ? -8.789 -27.906 2.172 1 93.62 45 HIS B C 1
ATOM 1606 O O . HIS B 1 45 ? -9.93 -28.094 1.738 1 93.62 45 HIS B O 1
ATOM 1612 N N . THR B 1 46 ? -7.941 -27.172 1.582 1 94.88 46 THR B N 1
ATOM 1613 C CA . THR B 1 46 ? -8.281 -26.406 0.387 1 94.88 46 THR B CA 1
ATOM 1614 C C . THR B 1 46 ? -7.996 -27.219 -0.874 1 94.88 46 THR B C 1
ATOM 1616 O O . THR B 1 46 ? -6.969 -27.891 -0.963 1 94.88 46 THR B O 1
ATOM 1619 N N . ASP B 1 47 ? -8.93 -27.219 -1.762 1 96.31 47 ASP B N 1
ATOM 1620 C CA . ASP B 1 47 ? -8.664 -27.672 -3.125 1 96.31 47 ASP B CA 1
ATOM 1621 C C . ASP B 1 47 ? -7.746 -26.688 -3.857 1 96.31 47 ASP B C 1
ATOM 1623 O O . ASP B 1 47 ? -8.195 -25.656 -4.355 1 96.31 47 ASP B O 1
ATOM 1627 N N . MET B 1 48 ? -6.523 -27.094 -4.027 1 94.5 48 MET B N 1
ATOM 1628 C CA . MET B 1 48 ? -5.504 -26.156 -4.488 1 94.5 48 MET B CA 1
ATOM 1629 C C . MET B 1 48 ? -5.707 -25.828 -5.961 1 94.5 48 MET B C 1
ATOM 1631 O O . MET B 1 48 ? -5.422 -24.703 -6.391 1 94.5 48 MET B O 1
ATOM 1635 N N . ALA B 1 49 ? -6.133 -26.75 -6.785 1 93.88 49 ALA B N 1
ATOM 1636 C CA . ALA B 1 49 ? -6.426 -26.453 -8.188 1 93.88 49 ALA B CA 1
ATOM 1637 C C . ALA B 1 49 ? -7.484 -25.359 -8.312 1 93.88 49 ALA B C 1
ATOM 1639 O O . ALA B 1 49 ? -7.316 -24.422 -9.078 1 93.88 49 ALA B O 1
ATOM 1640 N N . ARG B 1 50 ? -8.547 -25.516 -7.535 1 95.25 50 ARG B N 1
ATOM 1641 C CA . ARG B 1 50 ? -9.609 -24.516 -7.516 1 95.25 50 ARG B CA 1
ATOM 1642 C C . ARG B 1 50 ? -9.102 -23.188 -6.961 1 95.25 50 ARG B C 1
ATOM 1644 O O . ARG B 1 50 ? -9.43 -22.125 -7.488 1 95.25 50 ARG B O 1
ATOM 1651 N N . GLN B 1 51 ? -8.328 -23.25 -5.957 1 94.06 51 GLN B N 1
ATOM 1652 C CA . GLN B 1 51 ? -7.781 -22.047 -5.336 1 94.06 51 GLN B CA 1
ATOM 1653 C C . GLN B 1 51 ? -6.883 -21.297 -6.309 1 94.06 51 GLN B C 1
ATOM 1655 O O . GLN B 1 51 ? -6.891 -20.062 -6.336 1 94.06 51 GLN B O 1
ATOM 1660 N N . GLN B 1 52 ? -6.098 -22 -7.066 1 94.75 52 GLN B N 1
ATOM 1661 C CA . GLN B 1 52 ? -5.234 -21.359 -8.055 1 94.75 52 GLN B CA 1
ATOM 1662 C C . GLN B 1 52 ? -6.059 -20.625 -9.117 1 94.75 52 GLN B C 1
ATOM 1664 O O . GLN B 1 52 ? -5.711 -19.516 -9.523 1 94.75 52 GLN B O 1
ATOM 1669 N N . ALA B 1 53 ? -7.094 -21.25 -9.578 1 94.38 53 ALA B N 1
ATOM 1670 C CA . ALA B 1 53 ? -7.98 -20.625 -10.555 1 94.38 53 ALA B CA 1
ATOM 1671 C C . ALA B 1 53 ? -8.617 -19.359 -9.984 1 94.38 53 ALA B C 1
ATOM 1673 O O . ALA B 1 53 ? -8.734 -18.344 -10.688 1 94.38 53 ALA B O 1
ATOM 1674 N N . MET B 1 54 ? -8.984 -19.406 -8.711 1 94.62 54 MET B N 1
ATOM 1675 C CA . MET B 1 54 ? -9.586 -18.25 -8.039 1 94.62 54 MET B CA 1
ATOM 1676 C C . MET B 1 54 ? -8.57 -17.125 -7.895 1 94.62 54 MET B C 1
ATOM 1678 O O . MET B 1 54 ? -8.922 -15.945 -8.039 1 94.62 54 MET B O 1
ATOM 1682 N N . LEU B 1 55 ? -7.348 -17.5 -7.602 1 96 55 LEU B N 1
ATOM 1683 C CA . LEU B 1 55 ? -6.32 -16.469 -7.48 1 96 55 LEU B CA 1
ATOM 1684 C C . LEU B 1 55 ? -6.066 -15.789 -8.82 1 96 55 LEU B C 1
ATOM 1686 O O . LEU B 1 55 ? -5.918 -14.57 -8.883 1 96 55 LEU B O 1
ATOM 1690 N N . LYS B 1 56 ? -6.035 -16.562 -9.883 1 94.62 56 LYS B N 1
ATOM 1691 C CA . LYS B 1 56 ? -5.875 -15.992 -11.219 1 94.62 56 LYS B CA 1
ATOM 1692 C C . LYS B 1 56 ? -6.996 -15.008 -11.531 1 94.62 56 LYS B C 1
ATOM 1694 O O . LYS B 1 56 ? -6.742 -13.922 -12.062 1 94.62 56 LYS B O 1
ATOM 1699 N N . LYS B 1 57 ? -8.148 -15.367 -11.203 1 96.19 57 LYS B N 1
ATOM 1700 C CA . LYS B 1 57 ? -9.297 -14.484 -11.383 1 96.19 57 LYS B CA 1
ATOM 1701 C C . LYS B 1 57 ? -9.156 -13.227 -10.531 1 96.19 57 LYS B C 1
ATOM 1703 O O . LYS B 1 57 ? -9.422 -12.117 -11 1 96.19 57 LYS B O 1
ATOM 1708 N N . ALA B 1 58 ? -8.75 -13.391 -9.258 1 96.25 58 ALA B N 1
ATOM 1709 C CA . ALA B 1 58 ? -8.57 -12.266 -8.352 1 96.25 58 ALA B CA 1
ATOM 1710 C C . ALA B 1 58 ? -7.531 -11.281 -8.898 1 96.25 58 ALA B C 1
ATOM 1712 O O . ALA B 1 58 ? -7.672 -10.07 -8.734 1 96.25 58 ALA B O 1
ATOM 1713 N N . PHE B 1 59 ? -6.473 -11.805 -9.562 1 95.62 59 PHE B N 1
ATOM 1714 C CA . PHE B 1 59 ? -5.438 -10.953 -10.148 1 95.62 59 PHE B CA 1
ATOM 1715 C C . PHE B 1 59 ? -6.035 -10 -11.18 1 95.62 59 PHE B C 1
ATOM 1717 O O . PHE B 1 59 ? -5.668 -8.828 -11.227 1 95.62 59 PHE B O 1
ATOM 1724 N N . TYR B 1 60 ? -6.941 -10.492 -11.969 1 93.94 60 TYR B N 1
ATOM 1725 C CA . TYR B 1 60 ? -7.625 -9.641 -12.938 1 93.94 60 TYR B CA 1
ATOM 1726 C C . TYR B 1 60 ? -8.336 -8.484 -12.234 1 93.94 60 TYR B C 1
ATOM 1728 O O . TYR B 1 60 ? -8.25 -7.336 -12.68 1 93.94 60 TYR B O 1
ATOM 1736 N N . HIS B 1 61 ? -8.969 -8.742 -11.18 1 96.31 61 HIS B N 1
ATOM 1737 C CA . HIS B 1 61 ? -9.727 -7.727 -10.453 1 96.31 61 HIS B CA 1
ATOM 1738 C C . HIS B 1 61 ? -8.805 -6.781 -9.703 1 96.31 61 HIS B C 1
ATOM 1740 O O . HIS B 1 61 ? -9.102 -5.59 -9.57 1 96.31 61 HIS B O 1
ATOM 1746 N N . LEU B 1 62 ? -7.711 -7.34 -9.227 1 96.19 62 LEU B N 1
ATOM 1747 C CA . LEU B 1 62 ? -6.711 -6.496 -8.586 1 96.19 62 LEU B CA 1
ATOM 1748 C C . LEU B 1 62 ? -6.105 -5.508 -9.578 1 96.19 62 LEU B C 1
ATOM 1750 O O . LEU B 1 62 ? -5.887 -4.344 -9.242 1 96.19 62 LEU B O 1
ATOM 1754 N N . LEU B 1 63 ? -5.871 -5.98 -10.781 1 94.88 63 LEU B N 1
ATOM 1755 C CA . LEU B 1 63 ? -5.352 -5.121 -11.836 1 94.88 63 LEU B CA 1
ATOM 1756 C C . LEU B 1 63 ? -6.359 -4.035 -12.203 1 94.88 63 LEU B C 1
ATOM 1758 O O . LEU B 1 63 ? -5.992 -2.873 -12.383 1 94.88 63 LEU B O 1
ATOM 1762 N N . ALA B 1 64 ? -7.598 -4.402 -12.297 1 94.5 64 ALA B N 1
ATOM 1763 C CA . ALA B 1 64 ? -8.656 -3.436 -12.586 1 94.5 64 ALA B CA 1
ATOM 1764 C C . ALA B 1 64 ? -8.766 -2.4 -11.469 1 94.5 64 ALA B C 1
ATOM 1766 O O . ALA B 1 64 ? -8.969 -1.214 -11.734 1 94.5 64 ALA B O 1
ATOM 1767 N N . PHE B 1 65 ? -8.625 -2.865 -10.234 1 95.12 65 PHE B N 1
ATOM 1768 C CA . PHE B 1 65 ? -8.688 -1.961 -9.094 1 95.12 65 PHE B CA 1
ATOM 1769 C C . PHE B 1 65 ? -7.523 -0.978 -9.117 1 95.12 65 PHE B C 1
ATOM 1771 O O . PHE B 1 65 ? -7.703 0.212 -8.852 1 95.12 65 PHE B O 1
ATOM 1778 N N . TYR B 1 66 ? -6.371 -1.521 -9.43 1 94.25 66 TYR B N 1
ATOM 1779 C CA . TYR B 1 66 ? -5.199 -0.662 -9.539 1 94.25 66 TYR B CA 1
ATOM 1780 C C . TYR B 1 66 ? -5.43 0.443 -10.562 1 94.25 66 TYR B C 1
ATOM 1782 O O . TYR B 1 66 ? -5.094 1.604 -10.32 1 94.25 66 TYR B O 1
ATOM 1790 N N . ALA B 1 67 ? -6.102 0.167 -11.695 1 90.5 67 ALA B N 1
ATOM 1791 C CA . ALA B 1 67 ? -6.285 1.09 -12.812 1 90.5 67 ALA B CA 1
ATOM 1792 C C . ALA B 1 67 ? -7.375 2.111 -12.5 1 90.5 67 ALA B C 1
ATOM 1794 O O . ALA B 1 67 ? -7.301 3.262 -12.945 1 90.5 67 ALA B O 1
ATOM 1795 N N . SER B 1 68 ? -8.359 1.731 -11.703 1 89.69 68 SER B N 1
ATOM 1796 C CA . SER B 1 68 ? -9.539 2.582 -11.625 1 89.69 68 SER B CA 1
ATOM 1797 C C . SER B 1 68 ? -9.781 3.062 -10.203 1 89.69 68 SER B C 1
ATOM 1799 O O . SER B 1 68 ? -10.578 3.979 -9.977 1 89.69 68 SER B O 1
ATOM 1801 N N . SER B 1 69 ? -9.172 2.371 -9.211 1 88.25 69 SER B N 1
ATOM 1802 C CA . SER B 1 69 ? -9.43 2.57 -7.789 1 88.25 69 SER B CA 1
ATOM 1803 C C . SER B 1 69 ? -10.891 2.318 -7.453 1 88.25 69 SER B C 1
ATOM 1805 O O . SER B 1 69 ? -11.414 2.863 -6.48 1 88.25 69 SER B O 1
ATOM 1807 N N . HIS B 1 70 ? -11.562 1.609 -8.289 1 89.12 70 HIS B N 1
ATOM 1808 C CA . HIS B 1 70 ? -12.945 1.208 -8.07 1 89.12 70 HIS B CA 1
ATOM 1809 C C . HIS B 1 70 ? -13.055 -0.296 -7.84 1 89.12 70 HIS B C 1
ATOM 1811 O O . HIS B 1 70 ? -12.664 -1.09 -8.703 1 89.12 70 HIS B O 1
ATOM 1817 N N . ALA B 1 71 ? -13.492 -0.594 -6.633 1 89.44 71 ALA B N 1
ATOM 1818 C CA . ALA B 1 71 ? -13.688 -2.01 -6.332 1 89.44 71 ALA B CA 1
ATOM 1819 C C . ALA B 1 71 ? -14.977 -2.527 -6.969 1 89.44 71 ALA B C 1
ATOM 1821 O O . ALA B 1 71 ? -16.062 -2.029 -6.676 1 89.44 71 ALA B O 1
ATOM 1822 N N . ASP B 1 72 ? -14.828 -3.461 -7.793 1 93.19 72 ASP B N 1
ATOM 1823 C CA . ASP B 1 72 ? -16.016 -4.09 -8.367 1 93.19 72 ASP B CA 1
ATOM 1824 C C . ASP B 1 72 ? -16.641 -5.086 -7.387 1 93.19 72 ASP B C 1
ATOM 1826 O O . ASP B 1 72 ? -16.125 -5.285 -6.285 1 93.19 72 ASP B O 1
ATOM 1830 N N . TYR B 1 73 ? -17.75 -5.613 -7.793 1 94.5 73 TYR B N 1
ATOM 1831 C CA . TYR B 1 73 ? -18.516 -6.504 -6.926 1 94.5 73 TYR B CA 1
ATOM 1832 C C . TYR B 1 73 ? -17.688 -7.715 -6.523 1 94.5 73 TYR B C 1
ATOM 1834 O O . TYR B 1 73 ? -17.719 -8.141 -5.363 1 94.5 73 TYR B O 1
ATOM 1842 N N . TYR B 1 74 ? -16.953 -8.242 -7.402 1 96.06 74 TYR B N 1
ATOM 1843 C CA . TYR B 1 74 ? -16.156 -9.43 -7.117 1 96.06 74 TYR B CA 1
ATOM 1844 C C . TYR B 1 74 ? -15.125 -9.148 -6.027 1 96.06 74 TYR B C 1
ATOM 1846 O O . TYR B 1 74 ? -15.008 -9.906 -5.059 1 96.06 74 TYR B O 1
ATOM 1854 N N . LEU B 1 75 ? -14.375 -8.102 -6.129 1 95.88 75 LEU B N 1
ATOM 1855 C CA . LEU B 1 75 ? -13.352 -7.758 -5.148 1 95.88 75 LEU B CA 1
ATOM 1856 C C . LEU B 1 75 ? -13.977 -7.461 -3.791 1 95.88 75 LEU B C 1
ATOM 1858 O O . LEU B 1 75 ? -13.406 -7.793 -2.752 1 95.88 75 LEU B O 1
ATOM 1862 N N . GLN B 1 76 ? -15.125 -6.871 -3.828 1 95.5 76 GLN B N 1
ATOM 1863 C CA . GLN B 1 76 ? -15.852 -6.633 -2.584 1 95.5 76 GLN B CA 1
ATOM 1864 C C . GLN B 1 76 ? -16.203 -7.949 -1.892 1 95.5 76 GLN B C 1
ATOM 1866 O O . GLN B 1 76 ? -16.016 -8.086 -0.68 1 95.5 76 GLN B O 1
ATOM 1871 N N . GLN B 1 77 ? -16.641 -8.898 -2.662 1 96.19 77 GLN B N 1
ATOM 1872 C CA . GLN B 1 77 ? -17 -10.195 -2.107 1 96.19 77 GLN B CA 1
ATOM 1873 C C . GLN B 1 77 ? -15.758 -10.914 -1.558 1 96.19 77 GLN B C 1
ATOM 1875 O O . GLN B 1 77 ? -15.836 -11.594 -0.533 1 96.19 77 GLN B O 1
ATOM 1880 N N . VAL B 1 78 ? -14.664 -10.727 -2.242 1 97.06 78 VAL B N 1
ATOM 1881 C CA . VAL B 1 78 ? -13.422 -11.328 -1.761 1 97.06 78 VAL B CA 1
ATOM 1882 C C . VAL B 1 78 ? -13.023 -10.688 -0.434 1 97.06 78 VAL B C 1
ATOM 1884 O O . VAL B 1 78 ? -12.625 -11.375 0.503 1 97.06 78 VAL B O 1
ATOM 1887 N N . ALA B 1 79 ? -13.156 -9.406 -0.306 1 96.62 79 ALA B N 1
ATOM 1888 C CA . ALA B 1 79 ? -12.836 -8.703 0.938 1 96.62 79 ALA B CA 1
ATOM 1889 C C . ALA B 1 79 ? -13.719 -9.195 2.082 1 96.62 79 ALA B C 1
ATOM 1891 O O . ALA B 1 79 ? -13.234 -9.445 3.188 1 96.62 79 ALA B O 1
ATOM 1892 N N . ILE B 1 80 ? -14.961 -9.359 1.819 1 95.44 80 ILE B N 1
ATOM 1893 C CA . ILE B 1 80 ? -15.906 -9.82 2.83 1 95.44 80 ILE B CA 1
ATOM 1894 C C . ILE B 1 80 ? -15.539 -11.234 3.273 1 95.44 80 ILE B C 1
ATOM 1896 O O . ILE B 1 80 ? -15.469 -11.516 4.473 1 95.44 80 ILE B O 1
ATOM 1900 N N . SER B 1 81 ? -15.242 -12.102 2.344 1 96.12 81 SER B N 1
ATOM 1901 C CA . SER B 1 81 ? -14.93 -13.492 2.664 1 96.12 81 SER B CA 1
ATOM 1902 C C . SER B 1 81 ? -13.641 -13.594 3.467 1 96.12 81 SER B C 1
ATOM 1904 O O . SER B 1 81 ? -13.422 -14.578 4.176 1 96.12 81 SER B O 1
ATOM 1906 N N . HIS B 1 82 ? -12.781 -12.586 3.396 1 97.06 82 HIS B N 1
ATOM 1907 C CA . HIS B 1 82 ? -11.469 -12.648 4.031 1 97.06 82 HIS B CA 1
ATOM 1908 C C . HIS B 1 82 ? -11.445 -11.828 5.32 1 97.06 82 HIS B C 1
ATOM 1910 O O . HIS B 1 82 ? -10.414 -11.75 5.992 1 97.06 82 HIS B O 1
ATOM 1916 N N . ASP B 1 83 ? -12.547 -11.195 5.672 1 96.62 83 ASP B N 1
ATOM 1917 C CA . ASP B 1 83 ? -12.555 -10.289 6.82 1 96.62 83 ASP B CA 1
ATOM 1918 C C . ASP B 1 83 ? -12.578 -11.07 8.133 1 96.62 83 ASP B C 1
ATOM 1920 O O . ASP B 1 83 ? -12.547 -12.305 8.125 1 96.62 83 ASP B O 1
ATOM 1924 N N . ARG B 1 84 ? -12.523 -10.383 9.242 1 95.94 84 ARG B N 1
ATOM 1925 C CA . ARG B 1 84 ? -12.414 -10.969 10.57 1 95.94 84 ARG B CA 1
ATOM 1926 C C . ARG B 1 84 ? -13.578 -11.914 10.859 1 95.94 84 ARG B C 1
ATOM 1928 O O . ARG B 1 84 ? -13.406 -12.938 11.523 1 95.94 84 ARG B O 1
ATOM 1935 N N . ALA B 1 85 ? -14.758 -11.625 10.367 1 95.38 85 ALA B N 1
ATOM 1936 C CA . ALA B 1 85 ? -15.969 -12.383 10.68 1 95.38 85 ALA B CA 1
ATOM 1937 C C . ALA B 1 85 ? -16.047 -13.656 9.844 1 95.38 85 ALA B C 1
ATOM 1939 O O . ALA B 1 85 ? -16.844 -14.555 10.141 1 95.38 85 ALA B O 1
ATOM 1940 N N . HIS B 1 86 ? -15.273 -13.875 8.773 1 96.25 86 HIS B N 1
ATOM 1941 C CA . HIS B 1 86 ? -15.297 -15.023 7.879 1 96.25 86 HIS B CA 1
ATOM 1942 C C . HIS B 1 86 ? -13.984 -15.797 7.934 1 96.25 86 HIS B C 1
ATOM 1944 O O . HIS B 1 86 ? -13.625 -16.344 8.977 1 96.25 86 HIS B O 1
ATOM 1950 N N . ARG B 1 87 ? -13.188 -15.695 7.023 1 95.56 87 ARG B N 1
ATOM 1951 C CA . ARG B 1 87 ? -11.961 -16.484 7.016 1 95.56 87 ARG B CA 1
ATOM 1952 C C . ARG B 1 87 ? -10.93 -15.922 7.988 1 95.56 87 ARG B C 1
ATOM 1954 O O . ARG B 1 87 ? -9.945 -16.594 8.312 1 95.56 87 ARG B O 1
ATOM 1961 N N . ASP B 1 88 ? -11.086 -14.711 8.438 1 96.5 88 ASP B N 1
ATOM 1962 C CA . ASP B 1 88 ? -10.234 -14.078 9.438 1 96.5 88 ASP B CA 1
ATOM 1963 C C . ASP B 1 88 ? -8.773 -14.078 8.984 1 96.5 88 ASP B C 1
ATOM 1965 O O . ASP B 1 88 ? -7.898 -14.578 9.695 1 96.5 88 ASP B O 1
ATOM 1969 N N . ILE B 1 89 ? -8.562 -13.484 7.852 1 97 89 ILE B N 1
ATOM 1970 C CA . ILE B 1 89 ? -7.215 -13.289 7.328 1 97 89 ILE B CA 1
ATOM 1971 C C . ILE B 1 89 ? -6.676 -11.938 7.797 1 97 89 ILE B C 1
ATOM 1973 O O . ILE B 1 89 ? -6.98 -10.906 7.207 1 97 89 ILE B O 1
ATOM 1977 N N . PRO B 1 90 ? -5.855 -11.961 8.805 1 96.38 90 PRO B N 1
ATOM 1978 C CA . PRO B 1 90 ? -5.383 -10.688 9.359 1 96.38 90 PRO B CA 1
ATOM 1979 C C . PRO B 1 90 ? -4.426 -9.961 8.422 1 96.38 90 PRO B C 1
ATOM 1981 O O . PRO B 1 90 ? -3.777 -10.586 7.582 1 96.38 90 PRO B O 1
ATOM 1984 N N . PRO B 1 91 ? -4.258 -8.641 8.562 1 95.44 91 PRO B N 1
ATOM 1985 C CA . PRO B 1 91 ? -3.451 -7.789 7.684 1 95.44 91 PRO B CA 1
ATOM 1986 C C . PRO B 1 91 ? -2.018 -8.289 7.531 1 95.44 91 PRO B C 1
ATOM 1988 O O . PRO B 1 91 ? -1.448 -8.219 6.438 1 95.44 91 PRO B O 1
ATOM 1991 N N . ALA B 1 92 ? -1.442 -8.883 8.531 1 94.44 92 ALA B N 1
ATOM 1992 C CA . ALA B 1 92 ? -0.055 -9.336 8.5 1 94.44 92 ALA B CA 1
ATOM 1993 C C . ALA B 1 92 ? 0.138 -10.422 7.445 1 94.44 92 ALA B C 1
ATOM 1995 O O . ALA B 1 92 ? 1.218 -10.547 6.863 1 94.44 92 ALA B O 1
ATOM 1996 N N . LEU B 1 93 ? -0.858 -11.172 7.141 1 96.5 93 LEU B N 1
ATOM 1997 C CA . LEU B 1 93 ? -0.741 -12.266 6.18 1 96.5 93 LEU B CA 1
ATOM 1998 C C . LEU B 1 93 ? -0.666 -11.727 4.754 1 96.5 93 LEU B C 1
ATOM 2000 O O . LEU B 1 93 ? -0.137 -12.391 3.861 1 96.5 93 LEU B O 1
ATOM 2004 N N . TYR B 1 94 ? -1.19 -10.539 4.543 1 97.44 94 TYR B N 1
ATOM 2005 C CA . TYR B 1 94 ? -1.076 -9.922 3.225 1 97.44 94 TYR B CA 1
ATOM 2006 C C . TYR B 1 94 ? 0.359 -9.492 2.947 1 97.44 94 TYR B C 1
ATOM 2008 O O . TYR B 1 94 ? 0.81 -9.523 1.799 1 97.44 94 TYR B O 1
ATOM 2016 N N . ASP B 1 95 ? 1.081 -9.086 4.012 1 95.75 95 ASP B N 1
ATOM 2017 C CA . ASP B 1 95 ? 2.506 -8.82 3.842 1 95.75 95 ASP B CA 1
ATOM 2018 C C . ASP B 1 95 ? 3.252 -10.07 3.387 1 95.75 95 ASP B C 1
ATOM 2020 O O . ASP B 1 95 ? 4.066 -10.016 2.465 1 95.75 95 ASP B O 1
ATOM 2024 N N . LEU B 1 96 ? 2.908 -11.141 4.031 1 97.38 96 LEU B N 1
ATOM 2025 C CA . LEU B 1 96 ? 3.523 -12.406 3.666 1 97.38 96 LEU B CA 1
ATOM 2026 C C . LEU B 1 96 ? 3.125 -12.82 2.254 1 97.38 96 LEU B C 1
ATOM 2028 O O . LEU B 1 96 ? 3.945 -13.352 1.501 1 97.38 96 LEU B O 1
ATOM 2032 N N . TRP B 1 97 ? 1.878 -12.617 1.939 1 98.31 97 TRP B N 1
ATOM 2033 C CA . TRP B 1 97 ? 1.366 -12.914 0.605 1 98.31 97 TRP B CA 1
ATOM 2034 C C . TRP B 1 97 ? 2.158 -12.164 -0.461 1 98.31 97 TRP B C 1
ATOM 2036 O O . TRP B 1 97 ? 2.623 -12.766 -1.434 1 98.31 97 TRP B O 1
ATOM 2046 N N . LEU B 1 98 ? 2.383 -10.875 -0.251 1 98.44 98 LEU B N 1
ATOM 2047 C CA . LEU B 1 98 ? 3.1 -10.039 -1.212 1 98.44 98 LEU B CA 1
ATOM 2048 C C . LEU B 1 98 ? 4.559 -10.469 -1.318 1 98.44 98 LEU B C 1
ATOM 2050 O O . LEU B 1 98 ? 5.102 -10.57 -2.422 1 98.44 98 LEU B O 1
ATOM 2054 N N . GLU B 1 99 ? 5.191 -10.773 -0.177 1 98.19 99 GLU B N 1
ATOM 2055 C CA . GLU B 1 99 ? 6.586 -11.203 -0.205 1 98.19 99 GLU B CA 1
ATOM 2056 C C . GLU B 1 99 ? 6.738 -12.531 -0.942 1 98.19 99 GLU B C 1
ATOM 2058 O O . GLU B 1 99 ? 7.68 -12.711 -1.719 1 98.19 99 GLU B O 1
ATOM 2063 N N . SER B 1 100 ? 5.801 -13.445 -0.713 1 98.56 100 SER B N 1
ATOM 2064 C CA . SER B 1 100 ? 5.824 -14.719 -1.415 1 98.56 100 SER B CA 1
ATOM 2065 C C . SER B 1 100 ? 5.648 -14.531 -2.918 1 98.56 100 SER B C 1
ATOM 2067 O O . SER B 1 100 ? 6.297 -15.211 -3.715 1 98.56 100 SER B O 1
ATOM 2069 N N . LEU B 1 101 ? 4.77 -13.625 -3.277 1 98.75 101 LEU B N 1
ATOM 2070 C CA . LEU B 1 101 ? 4.539 -13.312 -4.684 1 98.75 101 LEU B CA 1
ATOM 2071 C C . LEU B 1 101 ? 5.801 -12.75 -5.328 1 98.75 101 LEU B C 1
ATOM 2073 O O . LEU B 1 101 ? 6.223 -13.211 -6.387 1 98.75 101 LEU B O 1
ATOM 2077 N N . ILE B 1 102 ? 6.461 -11.828 -4.66 1 98.75 102 ILE B N 1
ATOM 2078 C CA . ILE B 1 102 ? 7.656 -11.18 -5.188 1 98.75 102 ILE B CA 1
ATOM 2079 C C . ILE B 1 102 ? 8.773 -12.211 -5.34 1 98.75 102 ILE B C 1
ATOM 2081 O O . ILE B 1 102 ? 9.461 -12.234 -6.363 1 98.75 102 ILE B O 1
ATOM 2085 N N . ASP B 1 103 ? 8.898 -13.062 -4.34 1 98.62 103 ASP B N 1
ATOM 2086 C CA . ASP B 1 103 ? 9.914 -14.109 -4.406 1 98.62 103 ASP B CA 1
ATOM 2087 C C . ASP B 1 103 ? 9.656 -15.047 -5.582 1 98.62 103 ASP B C 1
ATOM 2089 O O . ASP B 1 103 ? 10.594 -15.508 -6.234 1 98.62 103 ASP B O 1
ATOM 2093 N N . THR B 1 104 ? 8.406 -15.359 -5.812 1 98.81 104 THR B N 1
ATOM 2094 C CA . THR B 1 104 ? 8.055 -16.234 -6.93 1 98.81 104 THR B CA 1
ATOM 2095 C C . THR B 1 104 ? 8.352 -15.539 -8.258 1 98.81 104 THR B C 1
ATOM 2097 O O . THR B 1 104 ? 8.922 -16.156 -9.164 1 98.81 104 THR B O 1
ATOM 2100 N N . VAL B 1 105 ? 7.992 -14.273 -8.406 1 98.81 105 VAL B N 1
ATOM 2101 C CA . VAL B 1 105 ? 8.281 -13.508 -9.617 1 98.81 105 VAL B CA 1
ATOM 2102 C C . VAL B 1 105 ? 9.789 -13.508 -9.875 1 98.81 105 VAL B C 1
ATOM 2104 O O . VAL B 1 105 ? 10.227 -13.711 -11.008 1 98.81 105 VAL B O 1
ATOM 2107 N N . ARG B 1 106 ? 10.562 -13.305 -8.836 1 98.69 106 ARG B N 1
ATOM 2108 C CA . ARG B 1 106 ? 12.016 -13.289 -8.953 1 98.69 106 ARG B CA 1
ATOM 2109 C C . ARG B 1 106 ? 12.531 -14.602 -9.547 1 98.69 106 ARG B C 1
ATOM 2111 O O . ARG B 1 106 ? 13.43 -14.602 -10.391 1 98.69 106 ARG B O 1
ATOM 2118 N N . ALA B 1 107 ? 11.93 -15.695 -9.172 1 98.56 107 ALA B N 1
ATOM 2119 C CA . ALA B 1 107 ? 12.344 -17.016 -9.633 1 98.56 107 ALA B CA 1
ATOM 2120 C C . ALA B 1 107 ? 11.883 -17.266 -11.062 1 98.56 107 ALA B C 1
ATOM 2122 O O . ALA B 1 107 ? 12.516 -18.031 -11.797 1 98.56 107 ALA B O 1
ATOM 2123 N N . PHE B 1 108 ? 10.844 -16.641 -11.523 1 98.81 108 PHE B N 1
ATOM 2124 C CA . PHE B 1 108 ? 10.195 -17 -12.773 1 98.81 108 PHE B CA 1
ATOM 2125 C C . PHE B 1 108 ? 10.531 -16 -13.875 1 98.81 108 PHE B C 1
ATOM 2127 O O . PHE B 1 108 ? 10.469 -16.344 -15.062 1 98.81 108 PHE B O 1
ATOM 2134 N N . ASP B 1 109 ? 10.758 -14.75 -13.5 1 98.81 109 ASP B N 1
ATOM 2135 C CA . ASP B 1 109 ? 11.023 -13.719 -14.5 1 98.81 109 ASP B CA 1
ATOM 2136 C C . ASP B 1 109 ? 12.523 -13.539 -14.711 1 98.81 109 ASP B C 1
ATOM 2138 O O . ASP B 1 109 ? 13.211 -12.961 -13.867 1 98.81 109 ASP B O 1
ATOM 2142 N N . GLU B 1 110 ? 13.031 -13.891 -15.789 1 98 110 GLU B N 1
ATOM 2143 C CA . GLU B 1 110 ? 14.453 -13.82 -16.094 1 98 110 GLU B CA 1
ATOM 2144 C C . GLU B 1 110 ? 14.922 -12.375 -16.188 1 98 110 GLU B C 1
ATOM 2146 O O . GLU B 1 110 ? 16.125 -12.094 -16.125 1 98 110 GLU B O 1
ATOM 2151 N N . GLN B 1 111 ? 14.008 -11.43 -16.328 1 98.19 111 GLN B N 1
ATOM 2152 C CA . GLN B 1 111 ? 14.352 -10.023 -16.453 1 98.19 111 GLN B CA 1
ATOM 2153 C C . GLN B 1 111 ? 14.062 -9.273 -15.156 1 98.19 111 GLN B C 1
ATOM 2155 O O . GLN B 1 111 ? 14.016 -8.039 -15.141 1 98.19 111 GLN B O 1
ATOM 2160 N N . PHE B 1 112 ? 13.914 -10.086 -14.102 1 98.56 112 PHE B N 1
ATOM 2161 C CA . PHE B 1 112 ? 13.609 -9.484 -12.805 1 98.56 112 PHE B CA 1
ATOM 2162 C C . PHE B 1 112 ? 14.703 -8.516 -12.383 1 98.56 112 PHE B C 1
ATOM 2164 O O . PHE B 1 112 ? 15.891 -8.859 -12.406 1 98.56 112 PHE B O 1
ATOM 2171 N N . ASP B 1 113 ? 14.336 -7.32 -12.078 1 97.19 113 ASP B N 1
ATOM 2172 C CA . ASP B 1 113 ? 15.195 -6.305 -11.484 1 97.19 113 ASP B CA 1
ATOM 2173 C C . ASP B 1 113 ? 14.406 -5.387 -10.555 1 97.19 113 ASP B C 1
ATOM 2175 O O . ASP B 1 113 ? 13.242 -5.66 -10.242 1 97.19 113 ASP B O 1
ATOM 2179 N N . ASP B 1 114 ? 15.016 -4.41 -10.117 1 95.69 114 ASP B N 1
ATOM 2180 C CA . ASP B 1 114 ? 14.391 -3.539 -9.125 1 95.69 114 ASP B CA 1
ATOM 2181 C C . ASP B 1 114 ? 13.141 -2.877 -9.695 1 95.69 114 ASP B C 1
ATOM 2183 O O . ASP B 1 114 ? 12.133 -2.734 -8.992 1 95.69 114 ASP B O 1
ATOM 2187 N N . ASP B 1 115 ? 13.203 -2.492 -10.961 1 95.94 115 ASP B N 1
ATOM 2188 C CA . ASP B 1 115 ? 12.055 -1.83 -11.586 1 95.94 115 ASP B CA 1
ATOM 2189 C C . ASP B 1 115 ? 10.875 -2.783 -11.711 1 95.94 115 ASP B C 1
ATOM 2191 O O . ASP B 1 115 ? 9.727 -2.398 -11.453 1 95.94 115 ASP B O 1
ATOM 2195 N N . VAL B 1 116 ? 11.133 -4.059 -12.047 1 98 116 VAL B N 1
ATOM 2196 C CA . VAL B 1 116 ? 10.086 -5.066 -12.156 1 98 116 VAL B CA 1
ATOM 2197 C C . VAL B 1 116 ? 9.477 -5.34 -10.781 1 98 116 VAL B C 1
ATOM 2199 O O . VAL B 1 116 ? 8.258 -5.41 -10.641 1 98 116 VAL B O 1
ATOM 2202 N N . GLU B 1 117 ? 10.367 -5.477 -9.773 1 98.19 117 GLU B N 1
ATOM 2203 C CA . GLU B 1 117 ? 9.859 -5.699 -8.422 1 98.19 117 GLU B CA 1
ATOM 2204 C C . GLU B 1 117 ? 8.953 -4.559 -7.98 1 98.19 117 GLU B C 1
ATOM 2206 O O . GLU B 1 117 ? 7.852 -4.797 -7.473 1 98.19 117 GLU B O 1
ATOM 2211 N N . LEU B 1 118 ? 9.414 -3.336 -8.172 1 97.12 118 LEU B N 1
ATOM 2212 C CA . LEU B 1 118 ? 8.625 -2.176 -7.77 1 97.12 118 LEU B CA 1
ATOM 2213 C C . LEU B 1 118 ? 7.281 -2.156 -8.492 1 97.12 118 LEU B C 1
ATOM 2215 O O . LEU B 1 118 ? 6.254 -1.831 -7.895 1 97.12 118 LEU B O 1
ATOM 2219 N N . ALA B 1 119 ? 7.285 -2.523 -9.773 1 97.56 119 ALA B N 1
ATOM 2220 C CA . ALA B 1 119 ? 6.043 -2.561 -10.539 1 97.56 119 ALA B CA 1
ATOM 2221 C C . ALA B 1 119 ? 5.047 -3.537 -9.922 1 97.56 119 ALA B C 1
ATOM 2223 O O . ALA B 1 119 ? 3.867 -3.213 -9.766 1 97.56 119 ALA B O 1
ATOM 2224 N N . TRP B 1 120 ? 5.52 -4.742 -9.562 1 98.5 120 TRP B N 1
ATOM 2225 C CA . TRP B 1 120 ? 4.645 -5.734 -8.953 1 98.5 120 TRP B CA 1
ATOM 2226 C C . TRP B 1 120 ? 4.102 -5.23 -7.617 1 98.5 120 TRP B C 1
ATOM 2228 O O . TRP B 1 120 ? 2.916 -5.395 -7.32 1 98.5 120 TRP B O 1
ATOM 2238 N N . ARG B 1 121 ? 4.934 -4.613 -6.809 1 98.06 121 ARG B N 1
ATOM 2239 C CA . ARG B 1 121 ? 4.516 -4.102 -5.508 1 98.06 121 ARG B CA 1
ATOM 2240 C C . ARG B 1 121 ? 3.486 -2.988 -5.66 1 98.06 121 ARG B C 1
ATOM 2242 O O . ARG B 1 121 ? 2.463 -2.984 -4.977 1 98.06 121 ARG B O 1
ATOM 2249 N N . LEU B 1 122 ? 3.707 -2.088 -6.582 1 97.25 122 LEU B N 1
ATOM 2250 C CA . LEU B 1 122 ? 2.811 -0.954 -6.773 1 97.25 122 LEU B CA 1
ATOM 2251 C C . LEU B 1 122 ? 1.462 -1.414 -7.316 1 97.25 122 LEU B C 1
ATOM 2253 O O . LEU B 1 122 ? 0.42 -0.863 -6.957 1 97.25 122 LEU B O 1
ATOM 2257 N N . VAL B 1 123 ? 1.448 -2.424 -8.141 1 97.25 123 VAL B N 1
ATOM 2258 C CA . VAL B 1 123 ? 0.216 -2.895 -8.766 1 97.25 123 VAL B CA 1
ATOM 2259 C C . VAL B 1 123 ? -0.609 -3.684 -7.754 1 97.25 123 VAL B C 1
ATOM 2261 O O . VAL B 1 123 ? -1.839 -3.598 -7.742 1 97.25 123 VAL B O 1
ATOM 2264 N N . MET B 1 124 ? 0.032 -4.391 -6.855 1 97.88 124 MET B N 1
ATOM 2265 C CA . MET B 1 124 ? -0.678 -5.277 -5.938 1 97.88 124 MET B CA 1
ATOM 2266 C C . MET B 1 124 ? -1.134 -4.527 -4.691 1 97.88 124 MET B C 1
ATOM 2268 O O . MET B 1 124 ? -2.156 -4.867 -4.094 1 97.88 124 MET B O 1
ATOM 2272 N N . THR B 1 125 ? -0.465 -3.49 -4.324 1 97.25 125 THR B N 1
ATOM 2273 C CA . THR B 1 125 ? -0.615 -2.883 -3.006 1 97.25 125 THR B CA 1
ATOM 2274 C C . THR B 1 125 ? -1.988 -2.232 -2.863 1 97.25 125 THR B C 1
ATOM 2276 O O . THR B 1 125 ? -2.631 -2.352 -1.816 1 97.25 125 THR B O 1
ATOM 2279 N N . PRO B 1 126 ? -2.572 -1.52 -3.867 1 96.88 126 PRO B N 1
ATOM 2280 C CA . PRO B 1 126 ? -3.908 -0.949 -3.676 1 96.88 126 PRO B CA 1
ATOM 2281 C C . PRO B 1 126 ? -4.953 -2.002 -3.314 1 96.88 126 PRO B C 1
ATOM 2283 O O . PRO B 1 126 ? -5.805 -1.761 -2.457 1 96.88 126 PRO B O 1
ATOM 2286 N N . GLY B 1 127 ? -4.883 -3.102 -3.965 1 97.38 127 GLY B N 1
ATOM 2287 C CA . GLY B 1 127 ? -5.789 -4.184 -3.611 1 97.38 127 GLY B CA 1
ATOM 2288 C C . GLY B 1 127 ? -5.605 -4.676 -2.189 1 97.38 127 GLY B C 1
ATOM 2289 O O . GLY B 1 127 ? -6.582 -4.945 -1.487 1 97.38 127 GLY B O 1
ATOM 2290 N N . ILE B 1 128 ? -4.352 -4.773 -1.768 1 97.81 128 ILE B N 1
ATOM 2291 C CA . ILE B 1 128 ? -4.043 -5.203 -0.409 1 97.81 128 ILE B CA 1
ATOM 2292 C C . ILE B 1 128 ? -4.582 -4.184 0.591 1 97.81 128 ILE B C 1
ATOM 2294 O O . ILE B 1 128 ? -5.148 -4.555 1.622 1 97.81 128 ILE B O 1
ATOM 2298 N N . VAL B 1 129 ? -4.441 -2.91 0.288 1 97.38 129 VAL B N 1
ATOM 2299 C CA . VAL B 1 129 ? -4.996 -1.849 1.124 1 97.38 129 VAL B CA 1
ATOM 2300 C C . VAL B 1 129 ? -6.508 -2.025 1.249 1 97.38 129 VAL B C 1
ATOM 2302 O O . VAL B 1 129 ? -7.062 -1.929 2.346 1 97.38 129 VAL B O 1
ATOM 2305 N N . PHE B 1 130 ? -7.152 -2.285 0.155 1 97.31 130 PHE B N 1
ATOM 2306 C CA . PHE B 1 130 ? -8.602 -2.463 0.143 1 97.31 130 PHE B CA 1
ATOM 2307 C C . PHE B 1 130 ? -9.008 -3.631 1.031 1 97.31 130 PHE B C 1
ATOM 2309 O O . PHE B 1 130 ? -9.914 -3.502 1.861 1 97.31 130 PHE B O 1
ATOM 2316 N N . MET B 1 131 ? -8.32 -4.73 0.893 1 97.31 131 MET B N 1
ATOM 2317 C CA . MET B 1 131 ? -8.633 -5.93 1.671 1 97.31 131 MET B CA 1
ATOM 2318 C C . MET B 1 131 ? -8.422 -5.676 3.16 1 97.31 131 MET B C 1
ATOM 2320 O O . MET B 1 131 ? -9.281 -6.012 3.977 1 97.31 131 MET B O 1
ATOM 2324 N N . THR B 1 132 ? -7.277 -5.094 3.502 1 97.31 132 THR B N 1
ATOM 2325 C CA . THR B 1 132 ? -6.934 -4.879 4.902 1 97.31 132 THR B CA 1
ATOM 2326 C C . THR B 1 132 ? -7.859 -3.848 5.539 1 97.31 132 THR B C 1
ATOM 2328 O O . THR B 1 132 ? -8.195 -3.949 6.719 1 97.31 132 THR B O 1
ATOM 2331 N N . PHE B 1 133 ? -8.258 -2.912 4.746 1 96.56 133 PHE B N 1
ATOM 2332 C CA . PHE B 1 133 ? -9.188 -1.889 5.203 1 96.56 133 PHE B CA 1
ATOM 2333 C C . PHE B 1 133 ? -10.508 -2.512 5.641 1 96.56 133 PHE B C 1
ATOM 2335 O O . PHE B 1 133 ? -11.125 -2.062 6.609 1 96.56 133 PHE B O 1
ATOM 2342 N N . HIS B 1 134 ? -10.93 -3.551 5.023 1 95.62 134 HIS B N 1
ATOM 2343 C CA . HIS B 1 134 ? -12.234 -4.152 5.273 1 95.62 134 HIS B CA 1
ATOM 2344 C C . HIS B 1 134 ? -12.141 -5.266 6.309 1 95.62 134 HIS B C 1
ATOM 2346 O O . HIS B 1 134 ? -13.141 -5.898 6.645 1 95.62 134 HIS B O 1
ATOM 2352 N N . TYR B 1 135 ? -10.969 -5.488 6.828 1 96.25 135 TYR B N 1
ATOM 2353 C CA . TYR B 1 135 ? -10.766 -6.578 7.773 1 96.25 135 TYR B CA 1
ATOM 2354 C C . TYR B 1 135 ? -11.695 -6.445 8.977 1 96.25 135 TYR B C 1
ATOM 2356 O O . TYR B 1 135 ? -12.289 -7.426 9.422 1 96.25 135 TYR B O 1
ATOM 2364 N N . ASP B 1 136 ? -11.781 -5.227 9.508 1 90.94 136 ASP B N 1
ATOM 2365 C CA . ASP B 1 136 ? -12.57 -5.027 10.719 1 90.94 136 ASP B CA 1
ATOM 2366 C C . ASP B 1 136 ? -13.906 -4.367 10.398 1 90.94 136 ASP B C 1
ATOM 2368 O O . ASP B 1 136 ? -14.641 -3.971 11.305 1 90.94 136 ASP B O 1
ATOM 2372 N N . ARG B 1 137 ? -14.203 -4.078 9.195 1 84.31 137 A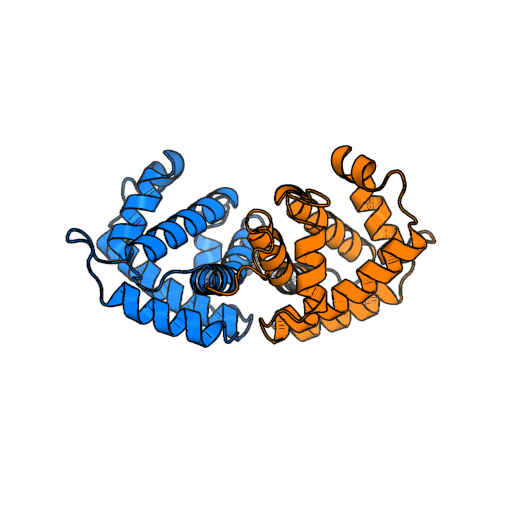RG B N 1
ATOM 2373 C CA . ARG B 1 137 ? -15.391 -3.307 8.828 1 84.31 137 ARG B CA 1
ATOM 2374 C C . ARG B 1 137 ? -16.453 -4.199 8.188 1 84.31 137 ARG B C 1
ATOM 2376 O O . ARG B 1 137 ? -17.531 -3.727 7.816 1 84.31 137 ARG B O 1
ATOM 2383 N N . GLY B 1 138 ? -16.219 -5.336 8.281 1 62.03 138 GLY B N 1
ATOM 2384 C CA . GLY B 1 138 ? -17.156 -6.285 7.715 1 62.03 138 GLY B CA 1
ATOM 2385 C C . GLY B 1 138 ? -18.5 -5.656 7.359 1 62.03 138 GLY B C 1
ATOM 2386 O O . GLY B 1 138 ? -18.781 -4.527 7.762 1 62.03 138 GLY B O 1
ATOM 2387 N N . THR B 1 139 ? -19.219 -6.02 6.375 1 51.72 139 THR B N 1
ATOM 2388 C CA . THR B 1 139 ? -20.391 -5.562 5.637 1 51.72 139 THR B CA 1
ATOM 2389 C C . THR B 1 139 ? -21.547 -5.246 6.59 1 51.72 139 THR B C 1
ATOM 2391 O O . THR B 1 139 ? -22.078 -6.145 7.238 1 51.72 139 THR B O 1
ATOM 2394 N N . ASP B 1 140 ? -21.656 -4.41 7.59 1 46.47 140 ASP B N 1
ATOM 2395 C CA . ASP B 1 140 ? -23.016 -3.885 7.512 1 46.47 140 ASP B CA 1
ATOM 2396 C C . ASP B 1 140 ? -23.312 -3.328 6.121 1 46.47 140 ASP B C 1
ATOM 2398 O O . ASP B 1 140 ? -23.359 -2.111 5.93 1 46.47 140 ASP B O 1
ATOM 2402 N N . LEU B 1 141 ? -22.703 -3.652 5.125 1 45.03 141 LEU B N 1
ATOM 2403 C CA . LEU B 1 141 ? -23.125 -3.127 3.832 1 45.03 141 LEU B CA 1
ATOM 2404 C C . LEU B 1 141 ? -24.641 -3.104 3.729 1 45.03 141 LEU B C 1
ATOM 2406 O O . LEU B 1 141 ? -25.203 -2.393 2.889 1 45.03 141 LEU B O 1
ATOM 2410 N N . HIS B 1 142 ? -25.375 -4.07 4.215 1 40.62 142 HIS B N 1
ATOM 2411 C CA . HIS B 1 142 ? -26.828 -4.074 4.301 1 40.62 142 HIS B CA 1
ATOM 2412 C C . HIS B 1 142 ? -27.312 -3.156 5.418 1 40.62 142 HIS B C 1
ATOM 2414 O O . HIS B 1 142 ? -28.484 -3.217 5.812 1 40.62 142 HIS B O 1
ATOM 2420 N N . GLY B 1 143 ? -26.609 -2.449 6.094 1 36.5 143 GLY B N 1
ATOM 2421 C CA . GLY B 1 143 ? -27.281 -1.734 7.168 1 36.5 143 GLY B CA 1
ATOM 2422 C C . GLY B 1 143 ? -28.375 -0.793 6.672 1 36.5 143 GLY B C 1
ATOM 2423 O O . GLY B 1 143 ? -28.75 0.141 7.379 1 36.5 143 GLY B O 1
ATOM 2424 N N . GLY B 1 144 ? -28.766 -0.693 5.367 1 34.91 144 GLY B N 1
ATOM 2425 C CA . GLY B 1 144 ? -30.078 -0.06 5.289 1 34.91 144 GLY B CA 1
ATOM 2426 C C . GLY B 1 144 ? -31.125 -0.762 6.121 1 34.91 144 GLY B C 1
ATOM 2427 O O . GLY B 1 144 ? -31.547 -1.874 5.793 1 34.91 144 GLY B O 1
ATOM 2428 N N . SER B 1 145 ? -31.016 -0.862 7.371 1 31.53 145 SER B N 1
ATOM 2429 C CA . SER B 1 145 ? -32.25 -1.21 8.047 1 31.53 145 SER B CA 1
ATOM 2430 C C . SER B 1 145 ? -33.438 -0.422 7.484 1 31.53 145 SER B C 1
ATOM 2432 O O . SER B 1 145 ? -33.312 0.769 7.195 1 31.53 145 SER B O 1
ATOM 2434 N N . PRO B 1 146 ? -34.531 -1.074 6.895 1 33.88 146 PRO B N 1
ATOM 2435 C CA . PRO B 1 146 ? -35.75 -0.315 6.699 1 33.88 146 PRO B CA 1
ATOM 2436 C C . PRO B 1 146 ? -36.125 0.514 7.922 1 33.88 146 PRO B C 1
ATOM 2438 O O . PRO B 1 146 ? -35.969 0.063 9.055 1 33.88 146 PRO B O 1
ATOM 2441 N N . ARG B 1 147 ? -35.562 1.681 7.961 1 27.81 147 ARG B N 1
ATOM 2442 C CA . ARG B 1 147 ? -36.156 2.555 8.977 1 27.81 147 ARG B CA 1
ATOM 2443 C C . ARG B 1 147 ? -37.625 2.229 9.195 1 27.81 147 ARG B C 1
ATOM 2445 O O . ARG B 1 147 ? -38.375 2.031 8.234 1 27.81 147 ARG B O 1
ATOM 2452 N N . PRO B 1 148 ? -37.938 1.864 10.547 1 24.75 148 PRO B N 1
ATOM 2453 C CA . PRO B 1 148 ? -39.375 1.569 10.664 1 24.75 148 PRO B CA 1
ATOM 2454 C C . PRO B 1 148 ? -40.25 2.676 10.086 1 24.75 148 PRO B C 1
ATOM 2456 O O . PRO B 1 148 ? -39.812 3.832 10.008 1 24.75 148 PRO B O 1
#

pLDDT: mean 91.79, std 15.39, range [24.75, 98.81]

Secondary structure (DSSP, 8-state):
--HHHHHHHHHHHHHT-EETTEEHHHHHHHHHHHT-HHHHHHTTT--HHHHHHHHHHHHHHHHHHHHH----HHHHHHHHHHSTTTT---HHHHHHHHHHHHHHHHHH-TT--HHHHHHHHHHHHHHHHHHHHTTTT----S------/--HHHHHHHHHHHHHT-EETTEEHHHHHHHHHHHH-HHHHHHTTT--HHHHHHHHHHHHHHHHHHHHH----HHHHHHHHHHSTTTT---HHHHHHHHHHHHHHHHHH-TT--HHHHHHHHHHHHHHHHHHHHTTTT---TT------

Solvent-accessible surface area (backbone atoms only — not comparable to full-atom values): 16201 Å² total; per-residue (Å²): 115,64,43,67,58,43,30,53,54,45,52,53,46,25,68,75,33,66,59,97,90,29,44,48,64,59,44,26,48,56,46,38,40,68,71,34,72,70,49,34,60,78,47,69,87,55,60,59,72,60,50,46,55,49,48,55,54,47,50,55,51,30,50,49,24,51,76,63,60,40,79,48,70,67,56,49,51,51,25,49,51,34,5,58,90,55,65,45,56,55,61,70,55,53,56,49,47,50,51,26,47,52,53,39,45,54,74,45,26,91,78,60,42,71,69,41,52,50,20,49,50,59,43,48,42,53,44,50,52,54,36,47,63,30,25,86,55,47,79,65,76,70,62,73,60,80,71,130,115,62,42,68,58,44,33,53,54,44,51,54,45,24,67,74,31,67,59,97,87,28,46,48,63,59,45,25,48,55,45,38,39,68,70,33,71,68,48,34,60,77,47,69,85,55,60,60,72,60,48,46,55,51,49,56,54,48,49,55,51,30,49,48,24,53,76,64,61,40,78,49,72,66,57,50,52,52,26,50,52,34,5,58,91,54,66,44,56,55,62,70,54,53,55,50,47,50,52,26,45,52,55,38,45,55,76,46,24,91,79,58,43,70,69,41,50,49,20,48,49,58,44,48,42,53,43,50,50,55,37,48,63,31,25,85,54,49,76,65,74,68,61,72,59,79,72,130

Foldseek 3Di:
DPLVVLQVVLVVQQQVFDDPNDHLLRQLVVLLCVLDVVSVVLCVPPPVVVVSVVVVVVLVQLQVCLVPVDRDPVLLVVLQCCACVHSRPALVSVVSSLVSSLVSSVRRGPPDDPSSSVSSCSSNVSSSVVSNVCNHVHDVVVPPPVPD/DPLVVLQVVLVVQQQPFDDPNDHLLRQLVVLLLVLDVVSVVLCVPPPVVVVSVVVVVVLVQLQVCLVPVDRDPVLVVVLLCCACVHSRPALVSVVSSLVSSLVSSVRRGPPDDPSSSVSSCSSNVSSSVVSNVCNHVRPVVVPPPVPD

Organism: NCBI:txid3151122

Sequence (296 aa):
MDIERLFDESYVRVLDREVEGRAFFAAFYDRFLAASPQVAEKFRHTDMARQQAMLKKAFYHLLAFYASSHADYYLQQVAISHDRAHRDIPPALYDLWLESLIDTVRAFDEQFDDDVELAWRLVMTPGIVFMTFHYDRGTDLHGGSPRPMDIERLFDESYVRVLDREVEGRAFFAAFYDRFLAASPQVAEKFRHTDMARQQAMLKKAFYHLLAFYASSHADYYLQQVAISHDRAHRDIPPALYDLWLESLIDTVRAFDEQFDDDVELAWRLVMTPGIVFMTFHYDRGTDLHGGSPRP